Protein AF-A0A0D3GE22-F1 (afdb_monomer)

pLDDT: mean 73.13, std 22.85, range [31.69, 96.38]

Sequence (201 aa):
MGSPIVAPGDILAIPLPACASMFPNSASDYGLLVANGTYALTAGNCVQCSCGPGDLKLYCTPASLTASCSSMQCPNSNLMLGNVTAQSTSGGCNVSSCSYAGLVNGTIATSLSSGLQPTCPGPHQFPPLRATPIAVNQGSYLAPSPAPGAEEAGGDIPGFPGSSNVSPANGPSGSVSQAASVNRPHQIVALILSVALYFQM

Structure (mmCIF, N/CA/C/O backbone):
data_AF-A0A0D3GE22-F1
#
_entry.id   AF-A0A0D3GE22-F1
#
loop_
_atom_site.group_PDB
_atom_site.id
_atom_site.type_symbol
_atom_site.label_atom_id
_atom_site.label_alt_id
_atom_site.label_comp_id
_atom_site.label_asym_id
_atom_site.label_entity_id
_atom_site.label_seq_id
_atom_site.pdbx_PDB_ins_code
_atom_site.Cartn_x
_atom_site.Cartn_y
_atom_site.Cartn_z
_atom_site.occupancy
_atom_site.B_iso_or_equiv
_atom_site.auth_seq_id
_atom_site.auth_comp_id
_atom_site.auth_asym_id
_atom_site.auth_atom_id
_atom_site.pdbx_PDB_model_num
ATOM 1 N N . MET A 1 1 ? 36.545 10.142 -14.991 1.00 49.19 1 MET A N 1
ATOM 2 C CA . MET A 1 1 ? 35.310 9.370 -14.745 1.00 49.19 1 MET A CA 1
ATOM 3 C C . MET A 1 1 ? 34.560 9.299 -16.064 1.00 49.19 1 MET A C 1
ATOM 5 O O . MET A 1 1 ? 34.134 10.343 -16.537 1.00 49.19 1 MET A O 1
ATOM 9 N N . GLY A 1 2 ? 34.543 8.136 -16.719 1.00 66.62 2 GLY A N 1
ATOM 10 C CA . GLY A 1 2 ? 33.864 7.946 -18.006 1.00 66.62 2 GLY A CA 1
ATOM 11 C C . GLY A 1 2 ? 32.393 7.615 -17.782 1.00 66.62 2 GLY A C 1
ATOM 12 O O . GLY A 1 2 ? 32.085 6.776 -16.939 1.00 66.62 2 GLY A O 1
ATOM 13 N N . SER A 1 3 ? 31.495 8.291 -18.494 1.00 71.25 3 SER A N 1
ATOM 14 C CA . SER A 1 3 ? 30.080 7.923 -18.510 1.00 71.25 3 SER A CA 1
ATOM 15 C C . SER A 1 3 ? 29.925 6.520 -19.105 1.00 71.25 3 SER A C 1
ATOM 17 O O . SER A 1 3 ? 30.655 6.195 -20.047 1.00 71.25 3 SER A O 1
ATOM 19 N N . PRO A 1 4 ? 29.003 5.688 -18.593 1.00 73.88 4 PRO A N 1
ATOM 20 C CA . PRO A 1 4 ? 28.704 4.414 -19.228 1.00 73.88 4 PRO A CA 1
ATOM 21 C C . PRO A 1 4 ? 28.266 4.679 -20.672 1.00 73.88 4 PRO A C 1
ATOM 23 O O . PRO A 1 4 ? 27.396 5.514 -20.927 1.00 73.88 4 PRO A O 1
ATOM 26 N N . ILE A 1 5 ? 28.924 4.010 -21.615 1.00 83.38 5 ILE A N 1
ATOM 27 C CA . ILE A 1 5 ? 28.565 4.060 -23.028 1.00 83.38 5 ILE A CA 1
ATOM 28 C C . ILE A 1 5 ? 27.376 3.114 -23.168 1.00 83.38 5 ILE A C 1
ATOM 30 O O . ILE A 1 5 ? 27.539 1.914 -22.987 1.00 83.38 5 ILE A O 1
ATOM 34 N N . VAL A 1 6 ? 26.186 3.666 -23.402 1.00 89.94 6 VAL A N 1
ATOM 35 C CA . VAL A 1 6 ? 24.962 2.886 -23.616 1.00 89.94 6 VAL A CA 1
ATOM 36 C C . VAL A 1 6 ? 24.783 2.691 -25.117 1.00 89.94 6 VAL A C 1
ATOM 38 O O . VAL A 1 6 ? 24.683 3.672 -25.858 1.00 89.94 6 VAL A O 1
ATOM 41 N N . ALA A 1 7 ? 24.754 1.442 -25.564 1.00 91.75 7 ALA A N 1
ATOM 42 C CA . ALA A 1 7 ? 24.523 1.056 -26.947 1.00 91.75 7 ALA A CA 1
ATOM 43 C C . ALA A 1 7 ? 23.068 0.595 -27.169 1.00 91.75 7 ALA A C 1
ATOM 45 O O . ALA A 1 7 ? 22.393 0.134 -26.244 1.00 91.75 7 ALA A O 1
ATOM 46 N N . PRO A 1 8 ? 22.546 0.697 -28.405 1.00 90.12 8 PRO A N 1
ATOM 47 C CA . PRO A 1 8 ? 21.278 0.070 -28.757 1.00 90.12 8 PRO A CA 1
ATOM 48 C C . PRO A 1 8 ? 21.316 -1.438 -28.479 1.00 90.12 8 PRO A C 1
ATOM 50 O O . PRO A 1 8 ? 22.221 -2.129 -28.937 1.00 90.12 8 PRO A O 1
ATOM 53 N N . GLY A 1 9 ? 20.314 -1.941 -27.757 1.00 90.00 9 GLY A N 1
ATOM 54 C CA . GLY A 1 9 ? 20.237 -3.350 -27.354 1.00 90.00 9 GLY A CA 1
ATOM 55 C C . GLY A 1 9 ? 20.764 -3.640 -25.945 1.00 90.00 9 GLY A C 1
ATOM 56 O O . GLY A 1 9 ? 20.542 -4.743 -25.450 1.00 90.00 9 GLY A O 1
ATOM 57 N N . ASP A 1 10 ? 21.380 -2.664 -25.271 1.00 92.44 10 ASP A N 1
ATOM 58 C CA . ASP A 1 10 ? 21.781 -2.820 -23.873 1.00 92.44 10 ASP A CA 1
ATOM 59 C C . ASP A 1 10 ? 20.563 -2.990 -22.950 1.00 92.44 10 ASP A C 1
ATOM 61 O O . ASP A 1 10 ? 19.521 -2.349 -23.120 1.00 92.44 10 ASP A O 1
ATOM 65 N N . ILE A 1 11 ? 20.709 -3.836 -21.926 1.00 90.06 11 ILE A N 1
ATOM 66 C CA . ILE A 1 11 ? 19.704 -4.024 -20.874 1.00 90.06 11 ILE A CA 1
ATOM 67 C C . ILE A 1 11 ? 20.002 -3.065 -19.726 1.00 90.06 11 ILE A C 1
ATOM 69 O O . ILE A 1 11 ? 20.986 -3.219 -19.004 1.00 90.06 11 ILE A O 1
ATOM 73 N N . LEU A 1 12 ? 19.120 -2.085 -19.533 1.00 91.31 12 LEU A N 1
ATOM 74 C CA . LEU A 1 12 ? 19.218 -1.133 -18.434 1.00 91.31 12 LEU A CA 1
ATOM 75 C C . LEU A 1 12 ? 18.298 -1.555 -17.288 1.00 91.31 12 LEU A C 1
ATOM 77 O O . LEU A 1 12 ? 17.076 -1.582 -17.428 1.00 91.31 12 LEU A O 1
ATOM 81 N N . ALA A 1 13 ? 18.886 -1.819 -16.124 1.00 90.81 13 ALA A N 1
ATOM 82 C CA . ALA A 1 13 ? 18.142 -1.947 -14.878 1.00 90.81 13 ALA A CA 1
ATOM 83 C C . ALA A 1 13 ? 17.904 -0.548 -14.291 1.00 90.81 13 ALA A C 1
ATOM 85 O O . ALA A 1 13 ? 18.771 0.009 -13.619 1.00 90.81 13 ALA A O 1
ATOM 86 N N . ILE A 1 14 ? 16.739 0.036 -14.577 1.00 88.56 14 ILE A N 1
ATOM 87 C CA . ILE A 1 14 ? 16.356 1.356 -14.064 1.00 88.56 14 ILE A CA 1
ATOM 88 C C . ILE A 1 14 ? 15.496 1.165 -12.808 1.00 88.56 14 ILE A C 1
ATOM 90 O O . ILE A 1 14 ? 14.365 0.687 -12.920 1.00 88.56 14 ILE A O 1
ATOM 94 N N . PRO A 1 15 ? 15.985 1.530 -11.612 1.00 88.19 15 PRO A N 1
ATOM 95 C 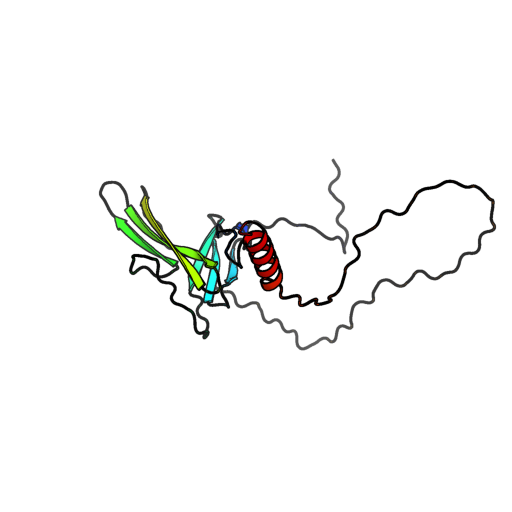CA . PRO A 1 15 ? 15.176 1.473 -10.405 1.00 88.19 15 PRO A CA 1
ATOM 96 C C . PRO A 1 15 ? 14.086 2.544 -10.468 1.00 88.19 15 PRO A C 1
ATOM 98 O O . PRO A 1 15 ? 14.367 3.743 -10.467 1.00 88.19 15 PRO A O 1
ATOM 101 N N . LEU A 1 16 ? 12.830 2.107 -10.525 1.00 90.31 16 LEU A N 1
ATOM 102 C CA . LEU A 1 16 ? 11.679 2.999 -10.455 1.00 90.31 16 LEU A CA 1
ATOM 103 C C . LEU A 1 16 ? 11.225 3.139 -8.997 1.00 90.31 16 LEU A C 1
ATOM 105 O O . LEU A 1 16 ? 11.156 2.132 -8.287 1.00 90.31 16 LEU A O 1
ATOM 109 N N . PRO A 1 17 ? 10.886 4.355 -8.534 1.00 91.25 17 PRO A N 1
ATOM 110 C CA . PRO A 1 17 ? 10.298 4.527 -7.215 1.00 91.25 17 PRO A CA 1
ATOM 111 C C . PRO A 1 17 ? 8.970 3.765 -7.139 1.00 91.25 17 PRO A C 1
ATOM 113 O O . PRO A 1 17 ? 8.135 3.857 -8.041 1.00 91.25 17 PRO A O 1
ATOM 116 N N . ALA A 1 18 ? 8.775 3.014 -6.058 1.00 93.25 18 ALA A N 1
ATOM 117 C CA . ALA A 1 18 ? 7.605 2.173 -5.854 1.00 93.25 18 ALA A CA 1
ATOM 118 C C . ALA A 1 18 ? 7.182 2.163 -4.382 1.00 93.25 18 ALA A C 1
ATOM 120 O O . ALA A 1 18 ? 7.997 2.354 -3.481 1.00 93.25 18 ALA A O 1
ATOM 121 N N . CYS A 1 19 ? 5.901 1.907 -4.155 1.00 94.81 19 CYS A N 1
ATOM 122 C CA . CYS A 1 19 ? 5.329 1.655 -2.847 1.00 94.81 19 CYS A CA 1
ATOM 123 C C . CYS A 1 19 ? 5.397 0.160 -2.551 1.00 94.81 19 CYS A C 1
ATOM 125 O O . CYS A 1 19 ? 4.850 -0.642 -3.312 1.00 94.81 19 CYS A O 1
ATOM 127 N N . ALA A 1 20 ? 6.018 -0.202 -1.431 1.00 93.56 20 ALA A N 1
ATOM 128 C CA . ALA A 1 20 ? 5.965 -1.557 -0.906 1.00 93.56 20 ALA A CA 1
ATOM 129 C C . ALA A 1 20 ? 4.763 -1.730 0.021 1.00 93.56 20 ALA A C 1
ATOM 131 O O . ALA A 1 20 ? 4.482 -0.886 0.874 1.00 93.56 20 ALA A O 1
ATOM 132 N N . SER A 1 21 ? 4.051 -2.838 -0.152 1.00 93.81 21 SER A N 1
ATOM 133 C CA . SER A 1 21 ? 3.040 -3.268 0.804 1.00 93.81 21 SER A CA 1
ATOM 134 C C . SER A 1 21 ? 3.674 -3.664 2.140 1.00 93.81 21 SER A C 1
ATOM 136 O O . SER A 1 21 ? 4.800 -4.154 2.201 1.00 93.81 21 SER A O 1
ATOM 138 N N . MET A 1 22 ? 2.919 -3.472 3.221 1.00 92.38 22 MET A N 1
ATOM 139 C CA . MET A 1 22 ? 3.276 -3.929 4.571 1.00 92.38 22 MET A CA 1
ATOM 140 C C . MET A 1 22 ? 2.426 -5.136 4.991 1.00 92.38 22 MET A C 1
ATOM 142 O O . MET A 1 22 ? 2.093 -5.296 6.164 1.00 92.38 22 MET A O 1
ATOM 146 N N . PHE A 1 23 ? 2.004 -5.951 4.023 1.00 95.44 23 PHE A N 1
ATOM 147 C CA . PHE A 1 23 ? 1.189 -7.132 4.296 1.00 95.44 23 PHE A CA 1
ATOM 148 C C . PHE A 1 23 ? 2.012 -8.165 5.085 1.00 95.44 23 PHE A C 1
ATOM 150 O O . PHE A 1 23 ? 3.240 -8.189 4.971 1.00 95.44 23 PHE A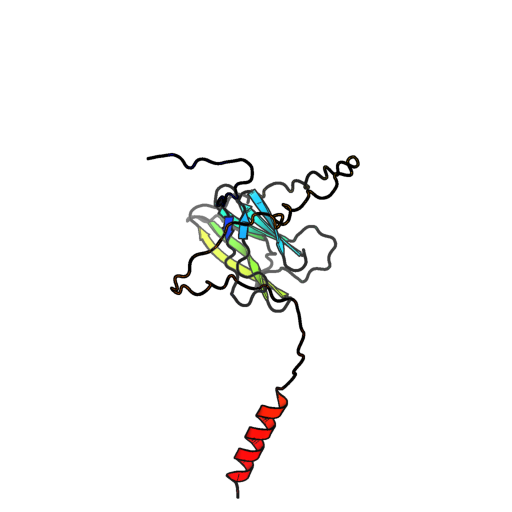 O 1
ATOM 157 N N . PRO A 1 24 ? 1.378 -9.013 5.911 1.00 94.94 24 PRO A N 1
ATOM 158 C CA . PRO A 1 24 ? 2.081 -10.068 6.624 1.00 94.94 24 PRO A CA 1
ATOM 159 C C . PRO A 1 24 ? 2.579 -11.139 5.645 1.00 94.94 24 PRO A C 1
ATOM 161 O O . PRO A 1 24 ? 1.966 -11.376 4.608 1.00 94.94 24 PRO A O 1
ATOM 164 N N . ASN A 1 25 ? 3.641 -11.859 6.014 1.00 96.31 25 ASN A N 1
ATOM 165 C CA . ASN A 1 25 ? 4.213 -12.947 5.201 1.00 96.31 25 ASN A CA 1
ATOM 166 C C . ASN A 1 25 ? 3.222 -14.093 4.907 1.00 96.31 25 ASN A C 1
ATOM 168 O O . ASN A 1 25 ? 3.467 -14.914 4.032 1.00 96.31 25 ASN A O 1
ATOM 172 N N . SER A 1 26 ? 2.130 -14.187 5.672 1.00 95.00 26 SER A N 1
ATOM 173 C CA . SER A 1 26 ? 1.049 -15.154 5.461 1.00 95.00 26 SER A CA 1
ATOM 174 C C . SER A 1 26 ? 0.083 -14.762 4.339 1.00 95.00 26 SER A C 1
ATOM 176 O O . SER A 1 26 ? -0.749 -15.581 3.946 1.00 95.00 26 SER A O 1
ATOM 178 N N . ALA A 1 27 ? 0.151 -13.523 3.850 1.00 96.38 27 ALA A N 1
ATOM 179 C CA . ALA A 1 27 ? -0.655 -13.065 2.734 1.00 96.38 27 ALA A CA 1
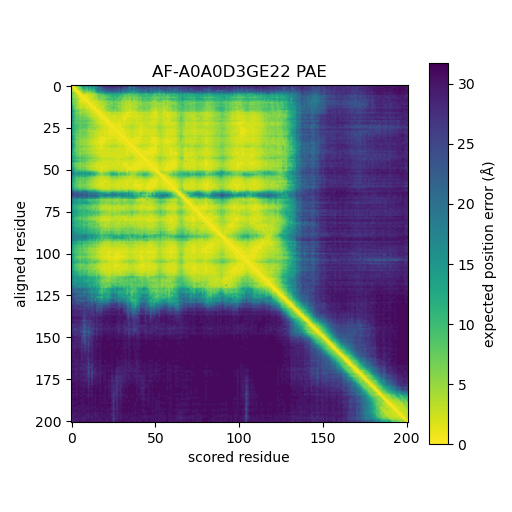ATOM 180 C C . ALA A 1 27 ? -0.057 -13.554 1.408 1.00 96.38 27 ALA A C 1
ATOM 182 O O . ALA A 1 27 ? 1.152 -13.480 1.192 1.00 96.38 27 ALA A O 1
ATOM 183 N N . SER A 1 28 ? -0.897 -14.023 0.488 1.00 96.12 28 SER A N 1
ATOM 184 C CA . SER A 1 28 ? -0.440 -14.492 -0.827 1.00 96.12 28 SER A CA 1
ATOM 185 C C . SER A 1 28 ? 0.106 -13.371 -1.713 1.00 96.12 28 SER A C 1
ATOM 187 O O . SER A 1 28 ? 0.828 -13.634 -2.666 1.00 96.12 28 SER A O 1
ATOM 189 N N . ASP A 1 29 ? -0.259 -12.126 -1.417 1.00 96.19 29 ASP A N 1
ATOM 190 C CA . ASP A 1 29 ? 0.227 -10.907 -2.061 1.00 96.19 29 ASP A CA 1
ATOM 191 C C . ASP A 1 29 ? 1.280 -10.170 -1.217 1.00 96.19 29 ASP A C 1
ATOM 193 O O . ASP A 1 29 ? 1.520 -8.975 -1.405 1.00 96.19 29 ASP A O 1
ATOM 197 N N . TYR A 1 30 ? 1.940 -10.883 -0.299 1.00 96.38 30 TYR A N 1
ATOM 198 C CA . TYR A 1 30 ? 3.111 -10.383 0.410 1.00 96.38 30 TYR A CA 1
ATOM 199 C C . TYR A 1 30 ? 4.184 -9.868 -0.560 1.00 96.38 30 TYR A C 1
ATOM 201 O O . TYR A 1 30 ? 4.492 -10.499 -1.571 1.00 96.38 30 TYR A O 1
ATOM 209 N N . GLY A 1 31 ? 4.776 -8.716 -0.237 1.00 94.75 31 GLY A N 1
ATOM 210 C CA . GLY A 1 31 ? 5.808 -8.105 -1.072 1.00 94.75 31 GLY A CA 1
ATOM 211 C C . GLY A 1 31 ? 5.269 -7.428 -2.335 1.00 94.75 31 GLY A C 1
ATOM 212 O O . GLY A 1 31 ? 6.054 -7.115 -3.226 1.00 94.75 31 GLY A O 1
ATOM 213 N N . LEU A 1 32 ? 3.957 -7.165 -2.424 1.00 96.00 32 LEU A N 1
ATOM 214 C CA . LEU A 1 32 ? 3.379 -6.374 -3.511 1.00 96.00 32 LEU A CA 1
ATOM 215 C C . LEU A 1 32 ? 4.090 -5.015 -3.624 1.00 96.00 32 LEU A C 1
ATOM 217 O O . LEU A 1 32 ? 4.132 -4.253 -2.653 1.00 96.00 32 LEU A O 1
ATOM 221 N N . LEU A 1 33 ? 4.604 -4.725 -4.821 1.00 95.56 33 LEU A N 1
ATOM 222 C CA . LEU A 1 33 ? 5.225 -3.460 -5.205 1.00 95.56 33 LEU A CA 1
ATOM 223 C C . LEU A 1 33 ? 4.359 -2.772 -6.261 1.00 95.56 33 LEU A C 1
ATOM 225 O O . LEU A 1 33 ? 3.986 -3.386 -7.260 1.00 95.56 33 LEU A O 1
ATOM 229 N N . VAL A 1 34 ? 4.070 -1.489 -6.061 1.00 95.00 34 VAL A N 1
ATOM 230 C CA . VAL A 1 34 ? 3.328 -0.669 -7.028 1.00 95.00 34 VAL A CA 1
ATOM 231 C C . VAL A 1 34 ? 4.175 0.537 -7.392 1.00 95.00 34 VAL A C 1
ATOM 233 O O . VAL A 1 34 ? 4.528 1.325 -6.518 1.00 95.00 34 VAL A O 1
ATOM 236 N N . ALA A 1 35 ? 4.519 0.687 -8.671 1.00 92.50 35 ALA A N 1
ATOM 237 C CA . ALA A 1 35 ? 5.320 1.817 -9.131 1.00 92.50 35 ALA A CA 1
ATOM 238 C C . ALA A 1 35 ? 4.601 3.149 -8.856 1.00 92.50 35 ALA A C 1
ATOM 240 O O . ALA A 1 35 ? 3.369 3.224 -8.914 1.00 92.50 35 ALA A O 1
ATOM 241 N N . ASN A 1 36 ? 5.364 4.202 -8.570 1.00 91.75 36 ASN A N 1
ATOM 242 C CA . ASN A 1 36 ? 4.840 5.542 -8.313 1.00 91.75 36 ASN A CA 1
ATOM 243 C C . ASN A 1 36 ? 3.877 5.981 -9.436 1.00 91.75 36 ASN A C 1
ATOM 245 O O . ASN A 1 36 ? 4.207 5.895 -10.619 1.00 91.75 36 ASN A O 1
ATOM 249 N N . GLY A 1 37 ? 2.670 6.417 -9.057 1.00 86.62 37 GLY A N 1
ATOM 250 C CA . GLY A 1 37 ? 1.654 6.900 -9.994 1.00 86.62 37 GLY A CA 1
ATOM 251 C C . GLY A 1 37 ? 0.900 5.796 -10.740 1.00 86.62 37 GLY A C 1
ATOM 252 O O . GLY A 1 37 ? 0.068 6.100 -11.593 1.00 86.62 37 GLY A O 1
ATOM 253 N N . THR A 1 38 ? 1.160 4.525 -10.424 1.00 89.75 38 THR A N 1
ATOM 254 C CA . THR A 1 38 ? 0.460 3.367 -10.997 1.00 89.75 38 THR A CA 1
ATOM 255 C C . THR A 1 38 ? -0.433 2.678 -9.965 1.00 89.75 38 THR A C 1
ATOM 257 O O . THR A 1 38 ? -0.517 3.089 -8.801 1.00 89.75 38 THR A O 1
ATOM 260 N N . TYR A 1 39 ? -1.124 1.626 -10.403 1.00 92.50 39 TYR A N 1
ATOM 261 C CA . TYR A 1 39 ? -1.940 0.767 -9.557 1.00 92.50 39 TYR A CA 1
ATOM 262 C C . TYR A 1 39 ? -1.718 -0.709 -9.897 1.00 92.50 39 TYR A C 1
ATOM 264 O O . TYR A 1 39 ? -1.302 -1.050 -11.004 1.00 92.50 39 TYR A O 1
ATOM 272 N N . ALA A 1 40 ? -2.042 -1.581 -8.949 1.00 93.94 40 ALA A N 1
ATOM 273 C CA . ALA A 1 40 ? -2.102 -3.024 -9.122 1.00 93.94 40 ALA A CA 1
ATOM 274 C C . ALA A 1 40 ? -3.437 -3.562 -8.598 1.00 93.94 40 ALA A C 1
ATOM 276 O O . ALA A 1 40 ? -3.988 -3.045 -7.623 1.00 93.94 40 ALA A O 1
ATOM 277 N N . LEU A 1 41 ? -3.949 -4.607 -9.246 1.00 93.44 41 LEU A N 1
ATOM 278 C CA . LEU A 1 41 ? -5.109 -5.359 -8.777 1.00 93.44 41 LEU A CA 1
ATOM 279 C C . LEU A 1 41 ? -4.626 -6.603 -8.025 1.00 93.44 41 LEU A C 1
ATOM 281 O O . LEU A 1 41 ? -3.773 -7.333 -8.521 1.00 93.44 41 LEU A O 1
ATOM 285 N N . THR A 1 42 ? -5.187 -6.850 -6.846 1.00 93.94 42 THR A N 1
ATOM 286 C CA . THR A 1 42 ? -4.921 -8.034 -6.017 1.00 93.94 42 THR A CA 1
ATOM 287 C C . THR A 1 42 ? -6.239 -8.652 -5.533 1.00 93.94 42 THR A C 1
ATOM 289 O O . THR A 1 42 ? -7.322 -8.178 -5.891 1.00 93.94 42 THR A O 1
ATOM 292 N N . ALA A 1 43 ? -6.161 -9.738 -4.761 1.00 93.81 43 ALA A N 1
ATOM 293 C CA . ALA A 1 43 ? -7.310 -10.437 -4.190 1.00 93.81 43 ALA A CA 1
ATOM 294 C C . ALA A 1 43 ? -8.354 -10.858 -5.240 1.00 93.81 43 ALA A C 1
ATOM 296 O O . ALA A 1 43 ? -9.539 -10.581 -5.086 1.00 93.81 43 ALA A O 1
ATOM 297 N N . GLY A 1 44 ? -7.918 -11.473 -6.346 1.00 90.25 44 GLY A N 1
ATOM 298 C CA . GLY A 1 44 ? -8.832 -11.869 -7.427 1.00 90.25 44 GLY A CA 1
ATOM 299 C C . GLY A 1 44 ? -9.529 -10.674 -8.085 1.00 90.25 44 GLY A C 1
ATOM 300 O O . GLY A 1 44 ? -10.711 -10.745 -8.401 1.00 90.25 44 GLY A O 1
ATOM 301 N N . ASN A 1 45 ? -8.799 -9.564 -8.243 1.00 91.25 45 ASN A N 1
ATOM 302 C CA . ASN A 1 45 ? -9.284 -8.300 -8.800 1.00 91.25 45 ASN A CA 1
ATOM 303 C C . ASN A 1 45 ? -10.331 -7.570 -7.942 1.00 91.25 45 ASN A C 1
ATOM 305 O O . ASN A 1 45 ? -11.001 -6.675 -8.450 1.00 91.25 45 ASN A O 1
ATOM 309 N N . CYS A 1 46 ? -10.442 -7.902 -6.654 1.00 93.06 46 CYS A N 1
ATOM 310 C CA . CYS A 1 46 ? -11.339 -7.226 -5.715 1.00 93.06 46 CYS A CA 1
ATOM 311 C C . CYS A 1 46 ? -10.746 -5.971 -5.081 1.00 93.06 46 CYS A C 1
ATOM 313 O O . CYS A 1 46 ? -11.489 -5.099 -4.632 1.00 93.06 46 CYS A O 1
ATOM 315 N N . VAL A 1 47 ? -9.418 -5.869 -5.028 1.00 94.69 47 VAL A N 1
ATOM 316 C CA . VAL A 1 47 ? -8.724 -4.753 -4.384 1.00 94.69 47 VAL A CA 1
ATOM 317 C C . VAL A 1 47 ? -7.798 -4.091 -5.389 1.00 94.69 47 VAL A C 1
ATOM 319 O O . VAL A 1 47 ? -6.986 -4.754 -6.032 1.00 94.69 47 VAL A O 1
ATOM 322 N N . GLN A 1 48 ? -7.907 -2.773 -5.501 1.00 94.00 48 GLN A N 1
ATOM 323 C CA . GLN A 1 48 ? -7.016 -1.934 -6.284 1.00 94.00 48 GLN A CA 1
ATOM 324 C C . GLN A 1 48 ? -6.099 -1.171 -5.337 1.00 94.00 48 GLN A C 1
ATOM 326 O O . GLN A 1 48 ? -6.569 -0.351 -4.555 1.00 94.00 48 GLN A O 1
ATOM 331 N N . CYS A 1 49 ? -4.794 -1.405 -5.436 1.00 94.56 49 CYS A N 1
ATOM 332 C CA . CYS A 1 49 ? -3.780 -0.694 -4.670 1.00 94.56 49 CYS A CA 1
ATOM 333 C C . CYS A 1 49 ? -3.016 0.273 -5.576 1.00 94.56 49 CYS A C 1
ATOM 335 O O . CYS A 1 49 ? -2.381 -0.149 -6.537 1.00 94.56 49 CYS A O 1
ATOM 337 N N . SER A 1 50 ? -3.061 1.565 -5.270 1.00 93.19 50 SER A N 1
ATOM 338 C CA . SER A 1 50 ? -2.330 2.626 -5.965 1.00 93.19 50 SER A CA 1
ATOM 339 C C . SER A 1 50 ? -1.173 3.155 -5.129 1.00 93.19 50 SER A C 1
ATOM 341 O O . SER A 1 50 ? -1.288 3.247 -3.907 1.00 93.19 50 SER A O 1
ATOM 343 N N . CYS A 1 51 ? -0.091 3.559 -5.788 1.00 92.81 51 CYS A N 1
ATOM 344 C CA . CYS A 1 51 ? 1.032 4.226 -5.138 1.00 92.81 51 CYS A CA 1
ATOM 345 C C . CYS A 1 51 ? 0.908 5.746 -5.289 1.00 92.81 51 CYS A C 1
ATOM 347 O O . CYS A 1 51 ? 0.924 6.261 -6.412 1.00 92.81 51 CYS A O 1
ATOM 349 N N . GLY A 1 52 ? 0.771 6.453 -4.164 1.00 84.75 52 GLY A N 1
ATOM 350 C CA . GLY A 1 52 ? 0.628 7.907 -4.138 1.00 84.75 52 GLY A CA 1
ATOM 351 C C . GLY A 1 52 ? 1.872 8.613 -4.700 1.00 84.75 52 GLY A C 1
ATOM 352 O O . GLY A 1 52 ? 2.988 8.307 -4.270 1.00 84.75 52 GLY A O 1
ATOM 353 N N . PRO A 1 53 ? 1.725 9.555 -5.655 1.00 75.00 53 PRO A N 1
ATOM 354 C CA . PRO A 1 53 ? 2.876 10.110 -6.360 1.00 75.00 53 PRO A CA 1
ATOM 355 C C . PRO A 1 53 ? 3.740 11.072 -5.540 1.00 75.00 53 PRO A C 1
ATOM 357 O O . PRO A 1 53 ? 4.888 11.314 -5.910 1.00 75.00 53 PRO A O 1
ATOM 360 N N . GLY A 1 54 ? 3.211 11.602 -4.432 1.00 76.94 54 GLY A N 1
ATOM 361 C CA . GLY A 1 54 ? 3.930 12.522 -3.547 1.00 76.94 54 GLY A CA 1
ATOM 362 C C . GLY A 1 54 ? 4.498 11.869 -2.288 1.00 76.94 54 GLY A C 1
ATOM 363 O O . GLY A 1 54 ? 5.610 12.187 -1.881 1.00 76.94 54 GLY A O 1
ATOM 364 N N . ASP A 1 55 ? 3.751 10.958 -1.666 1.00 81.62 55 ASP A N 1
ATOM 365 C CA . ASP A 1 55 ? 4.064 10.403 -0.347 1.00 81.62 55 ASP A CA 1
ATOM 366 C C . ASP A 1 55 ? 4.603 8.968 -0.384 1.00 81.62 55 ASP A C 1
ATOM 368 O O . ASP A 1 55 ? 5.012 8.452 0.657 1.00 81.62 55 ASP A O 1
ATOM 372 N N . LEU A 1 56 ? 4.620 8.332 -1.564 1.00 87.12 56 LEU A N 1
ATOM 373 C CA . LEU A 1 56 ? 5.074 6.951 -1.764 1.00 87.12 56 LEU A CA 1
ATOM 374 C C . LEU A 1 56 ? 4.400 5.967 -0.796 1.00 87.12 56 LEU A C 1
ATOM 376 O O . LEU A 1 56 ? 4.999 4.976 -0.369 1.00 87.12 56 LEU A O 1
ATOM 380 N N . LYS A 1 57 ? 3.128 6.220 -0.466 1.00 88.94 57 LYS A N 1
ATOM 381 C CA . LYS A 1 57 ? 2.313 5.304 0.333 1.00 88.94 57 LYS A CA 1
ATOM 382 C C . LYS A 1 57 ? 1.366 4.511 -0.553 1.00 88.94 57 LYS A C 1
ATOM 384 O O . LYS A 1 57 ? 0.827 5.007 -1.545 1.00 88.94 57 LYS A O 1
ATOM 389 N N . LEU A 1 58 ? 1.180 3.251 -0.172 1.00 92.69 58 LEU A N 1
ATOM 390 C CA . LEU A 1 58 ? 0.246 2.353 -0.831 1.00 92.69 58 LEU A CA 1
ATOM 391 C C . LEU A 1 58 ? -1.170 2.608 -0.303 1.00 92.69 58 LEU A C 1
ATOM 393 O O . LEU A 1 58 ? -1.420 2.499 0.898 1.00 92.69 58 LEU A O 1
ATOM 397 N N . TYR A 1 59 ? -2.093 2.902 -1.210 1.00 92.25 59 TYR A N 1
ATOM 398 C CA . TYR A 1 59 ? -3.503 3.135 -0.918 1.00 92.25 59 TYR A CA 1
ATOM 399 C C . TYR A 1 59 ? -4.354 2.109 -1.634 1.00 92.25 59 TYR A C 1
ATOM 401 O O . TYR A 1 59 ? -4.328 2.050 -2.859 1.00 92.25 59 TYR A O 1
ATOM 409 N N . CYS A 1 60 ? -5.108 1.316 -0.879 1.00 94.38 60 CYS A N 1
ATOM 410 C CA . CYS A 1 60 ? -5.938 0.260 -1.439 1.00 94.38 60 CYS A CA 1
ATOM 411 C C . CYS A 1 60 ? -7.423 0.561 -1.235 1.00 94.38 60 CYS A C 1
ATOM 413 O O . CYS A 1 60 ? -7.850 0.881 -0.125 1.00 94.38 60 CYS A O 1
ATOM 415 N N . THR A 1 61 ? -8.202 0.418 -2.300 1.00 93.62 61 THR A N 1
ATOM 416 C CA . THR A 1 61 ? -9.660 0.564 -2.313 1.00 93.62 61 THR A CA 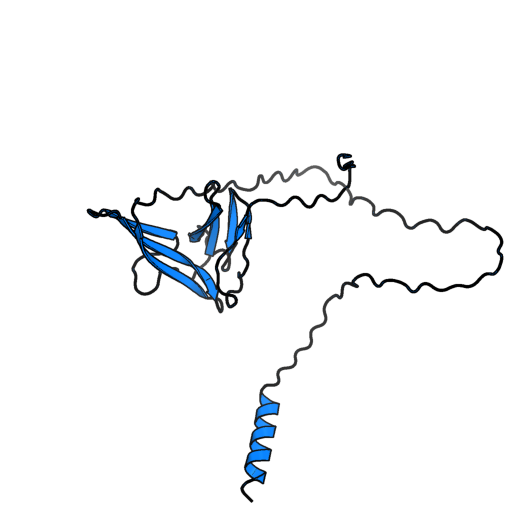1
ATOM 417 C C . THR A 1 61 ? -10.306 -0.665 -2.954 1.00 93.62 61 THR A C 1
ATOM 419 O O . THR A 1 61 ? -9.645 -1.386 -3.709 1.00 93.62 61 THR A O 1
ATOM 422 N N . PRO A 1 62 ? -11.598 -0.920 -2.692 1.00 92.31 62 PRO A N 1
ATOM 423 C CA . PRO A 1 62 ? -12.382 -1.858 -3.483 1.00 92.31 62 PRO A CA 1
ATOM 424 C C . PRO A 1 62 ? -12.259 -1.528 -4.972 1.00 92.31 62 PRO A C 1
ATOM 426 O O . PRO A 1 62 ? -12.394 -0.369 -5.371 1.00 92.31 62 PRO A O 1
ATOM 429 N N . ALA A 1 63 ? -11.973 -2.534 -5.788 1.00 89.81 63 ALA A N 1
ATOM 430 C CA . ALA A 1 63 ? -11.934 -2.380 -7.230 1.00 89.81 63 ALA A CA 1
ATOM 431 C C . ALA A 1 63 ? -13.364 -2.368 -7.790 1.00 89.81 63 ALA A C 1
ATOM 433 O O . ALA A 1 63 ? -14.210 -3.162 -7.382 1.00 89.81 63 ALA A O 1
ATOM 434 N N . SER A 1 64 ? -13.633 -1.502 -8.766 1.00 79.31 64 SER A N 1
ATOM 435 C CA . SER A 1 64 ? -14.953 -1.378 -9.406 1.00 79.31 64 SER A CA 1
ATOM 436 C C . SER A 1 64 ? -15.211 -2.456 -10.473 1.00 79.31 64 SER A C 1
ATOM 438 O O . SER A 1 64 ? -15.736 -2.150 -11.544 1.00 79.31 64 SER A O 1
ATOM 440 N N . LEU A 1 65 ? -14.799 -3.704 -10.231 1.00 73.75 65 LEU A N 1
ATOM 441 C CA . LEU A 1 65 ? -14.993 -4.813 -11.170 1.00 73.75 65 LEU A CA 1
ATOM 442 C C . LEU A 1 65 ? -16.232 -5.644 -10.813 1.00 73.75 65 LEU A C 1
ATOM 444 O O . LEU A 1 65 ? -16.617 -5.762 -9.656 1.00 73.75 65 LEU A O 1
ATOM 448 N N . THR A 1 66 ? -16.834 -6.273 -11.823 1.00 59.28 66 THR A N 1
ATOM 449 C CA . THR A 1 66 ? -18.049 -7.105 -11.723 1.00 59.28 66 THR A CA 1
ATOM 450 C C . THR A 1 66 ? -17.826 -8.471 -11.051 1.00 59.28 66 THR A C 1
ATOM 452 O O . THR A 1 66 ? -18.620 -9.389 -11.249 1.00 59.28 66 THR A O 1
ATOM 455 N N . ALA A 1 67 ? -16.739 -8.647 -10.298 1.00 69.81 67 ALA A N 1
ATOM 456 C CA . ALA A 1 67 ? -16.438 -9.888 -9.594 1.00 69.81 67 ALA A CA 1
ATOM 457 C C . ALA A 1 67 ? -17.167 -9.941 -8.241 1.00 69.81 67 ALA A C 1
ATOM 459 O O . ALA A 1 67 ? -17.332 -8.928 -7.562 1.00 69.81 67 ALA A O 1
ATOM 460 N N . SER A 1 68 ? -17.600 -11.135 -7.832 1.00 84.88 68 SER A N 1
ATOM 461 C CA . SER A 1 68 ? -18.133 -11.357 -6.487 1.00 84.88 68 SER A CA 1
ATOM 462 C C . SER A 1 68 ? -16.988 -11.325 -5.477 1.00 84.88 68 SER A C 1
ATOM 464 O O . SER A 1 68 ? -16.201 -12.265 -5.397 1.00 84.88 68 SER A O 1
ATOM 466 N N . CYS A 1 69 ? -16.894 -10.239 -4.717 1.00 88.19 69 CYS A N 1
ATOM 467 C CA . CYS A 1 69 ? -15.861 -10.048 -3.706 1.00 88.19 69 CYS A CA 1
ATOM 468 C C . CYS A 1 69 ? -16.387 -10.347 -2.303 1.00 88.19 69 CYS A C 1
ATOM 470 O O . CYS A 1 69 ? -17.522 -10.004 -1.966 1.00 88.19 69 CYS A O 1
ATOM 472 N N . SER A 1 70 ? -15.543 -10.957 -1.470 1.00 87.19 70 SER A N 1
ATOM 473 C CA . SER A 1 70 ? -15.807 -11.098 -0.036 1.00 87.19 70 SER A CA 1
ATOM 474 C C . SER A 1 70 ? -15.911 -9.728 0.642 1.00 87.19 70 SER A C 1
ATOM 476 O O . SER A 1 70 ? -15.418 -8.724 0.124 1.00 87.19 70 SER A O 1
ATOM 478 N N . SER A 1 71 ? -16.541 -9.684 1.820 1.00 88.31 71 SER A N 1
ATOM 479 C CA . SER A 1 71 ? -16.656 -8.445 2.598 1.00 88.31 71 SER A CA 1
ATOM 480 C C . SER A 1 71 ? -15.280 -7.832 2.881 1.00 88.31 71 SER A C 1
ATOM 482 O O . SER A 1 71 ? -14.353 -8.532 3.282 1.00 88.31 71 SER A O 1
ATOM 484 N N . MET A 1 72 ? -15.174 -6.515 2.695 1.00 92.44 72 MET A N 1
ATOM 485 C CA . MET A 1 72 ? -13.963 -5.718 2.934 1.00 92.44 72 MET A CA 1
ATOM 486 C C . MET A 1 72 ? -14.162 -4.721 4.084 1.00 92.44 72 MET A C 1
ATOM 488 O O . MET A 1 72 ? -13.593 -3.630 4.092 1.00 92.44 72 MET A O 1
ATOM 492 N N . GLN A 1 73 ? -15.031 -5.061 5.035 1.00 95.06 73 GLN A N 1
ATOM 493 C CA . GLN A 1 73 ? -15.260 -4.267 6.237 1.00 95.06 73 GLN A CA 1
ATOM 494 C C . GLN A 1 73 ? -14.117 -4.468 7.235 1.00 95.06 73 GLN A C 1
ATOM 496 O O . GLN A 1 73 ? -13.614 -5.580 7.396 1.00 95.06 73 GLN A O 1
ATOM 501 N N . CYS A 1 74 ? -13.701 -3.400 7.911 1.00 95.31 74 CYS A N 1
ATOM 502 C CA . CYS A 1 74 ? -12.711 -3.502 8.973 1.00 95.31 74 CYS A CA 1
ATOM 503 C C . CYS A 1 74 ? -13.286 -4.148 10.242 1.00 95.31 74 CYS A C 1
ATOM 505 O O . CYS A 1 74 ? -14.439 -3.885 10.597 1.00 95.31 74 CYS A O 1
ATOM 507 N N . PRO A 1 75 ? -12.485 -4.942 10.976 1.00 92.31 75 PRO A N 1
ATOM 508 C CA . PRO A 1 75 ? -12.924 -5.540 12.230 1.00 92.31 75 PRO A CA 1
ATOM 509 C C . PRO A 1 75 ? -13.364 -4.470 13.234 1.00 92.31 75 PRO A C 1
ATOM 511 O O . PRO A 1 75 ? -12.714 -3.433 13.364 1.00 92.31 75 PRO A O 1
ATOM 514 N N . ASN A 1 76 ? -14.44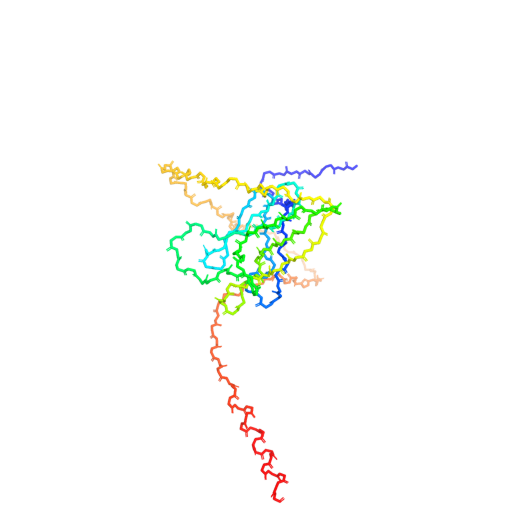3 -4.741 13.974 1.00 91.69 76 ASN A N 1
ATOM 515 C CA . ASN A 1 76 ? -14.962 -3.873 15.042 1.00 91.69 76 ASN A CA 1
ATOM 516 C C . ASN A 1 76 ? -15.337 -2.444 14.595 1.00 91.69 76 ASN A C 1
ATOM 518 O O . ASN A 1 76 ? -15.354 -1.523 15.410 1.00 91.69 76 ASN A O 1
ATOM 522 N N . SER A 1 77 ? -15.631 -2.235 13.309 1.00 91.62 77 SER A N 1
ATOM 523 C CA . SER A 1 77 ? -15.973 -0.922 12.761 1.00 91.62 77 SER A CA 1
ATOM 524 C C . SER A 1 77 ? -16.952 -1.029 11.595 1.00 91.62 77 SER A C 1
ATOM 526 O O . SER A 1 77 ? -17.052 -2.061 10.939 1.00 91.62 77 SER A O 1
ATOM 528 N N . ASN A 1 78 ? -17.669 0.054 11.298 1.00 93.25 78 ASN A N 1
ATOM 529 C CA . ASN A 1 78 ? -18.465 0.208 10.077 1.00 93.25 78 ASN A CA 1
ATOM 530 C C . ASN A 1 78 ? -17.653 0.771 8.893 1.00 93.25 78 ASN A C 1
ATOM 532 O O . ASN A 1 78 ? -18.225 1.062 7.843 1.00 93.25 78 ASN A O 1
ATOM 536 N N . LEU A 1 79 ? -16.341 0.970 9.056 1.00 94.06 79 LEU A N 1
ATOM 537 C CA . LEU A 1 79 ? -15.472 1.415 7.972 1.00 94.06 79 LEU A CA 1
ATOM 538 C C . LEU A 1 79 ? -15.208 0.274 6.987 1.00 94.06 79 LEU A C 1
ATOM 540 O O . LEU A 1 79 ? -14.833 -0.832 7.372 1.00 94.06 79 LEU A O 1
ATOM 544 N N . MET A 1 80 ? -15.383 0.573 5.704 1.00 94.25 80 MET A N 1
ATOM 545 C CA . MET A 1 80 ? -14.973 -0.296 4.605 1.00 94.25 80 MET A CA 1
ATOM 546 C C . MET A 1 80 ? -13.566 0.060 4.142 1.00 94.25 80 MET A C 1
ATOM 548 O O . MET A 1 80 ? -13.111 1.185 4.349 1.00 94.25 80 MET A O 1
ATOM 552 N N . LEU A 1 81 ? -12.897 -0.893 3.498 1.00 95.00 81 LEU A N 1
ATOM 553 C CA . LEU A 1 81 ? -11.569 -0.714 2.928 1.00 95.00 81 LEU A CA 1
ATOM 554 C C . LEU A 1 81 ? -11.450 0.591 2.123 1.00 95.00 81 LEU A C 1
ATOM 556 O O . LEU A 1 81 ? -12.304 0.908 1.298 1.00 95.00 81 LEU A O 1
ATOM 560 N N . GLY A 1 82 ? -10.377 1.340 2.370 1.00 91.19 82 GLY A N 1
ATOM 561 C CA . GLY A 1 82 ? -10.090 2.622 1.731 1.00 91.19 82 GLY A CA 1
ATOM 562 C C . GLY A 1 82 ? -10.796 3.817 2.372 1.00 91.19 82 GLY A C 1
ATOM 563 O O . GLY A 1 82 ? -10.481 4.955 2.031 1.00 91.19 82 GLY A O 1
ATOM 564 N N . ASN A 1 83 ? -11.724 3.594 3.309 1.00 92.50 83 ASN A N 1
ATOM 565 C CA . ASN A 1 83 ? -12.405 4.678 4.003 1.00 92.50 83 ASN A CA 1
ATOM 566 C C . ASN A 1 83 ? -11.526 5.275 5.111 1.00 92.50 83 ASN A C 1
ATOM 568 O O . ASN A 1 83 ? -10.871 4.552 5.869 1.00 92.50 83 ASN A O 1
ATOM 572 N N . VAL A 1 84 ? -11.572 6.601 5.225 1.00 90.62 84 VAL A N 1
ATOM 573 C CA . VAL A 1 84 ? -10.886 7.389 6.246 1.00 90.62 84 VAL A CA 1
ATOM 574 C C . VAL A 1 84 ? -11.878 8.389 6.819 1.00 90.62 84 VAL A C 1
ATOM 576 O O . VAL A 1 84 ? -12.447 9.205 6.096 1.00 90.62 84 VAL A O 1
ATOM 579 N N . THR A 1 85 ? -12.076 8.348 8.128 1.00 91.38 85 THR A N 1
ATOM 580 C CA . THR A 1 85 ? -12.838 9.348 8.869 1.00 91.38 85 THR A CA 1
ATOM 581 C C . THR A 1 85 ? -11.887 10.189 9.697 1.00 91.38 85 THR A C 1
ATOM 583 O O . THR A 1 85 ? -10.955 9.675 10.309 1.00 91.38 85 THR A O 1
ATOM 586 N N . ALA A 1 86 ? -12.118 11.496 9.717 1.00 91.50 86 ALA A N 1
ATOM 587 C CA . ALA A 1 86 ? -11.381 12.430 10.551 1.00 91.50 86 ALA A CA 1
ATOM 588 C C . ALA A 1 86 ? -12.384 13.286 11.323 1.00 91.50 86 ALA A C 1
ATOM 590 O O . ALA A 1 86 ? -13.264 13.911 10.733 1.00 91.50 86 ALA A O 1
ATOM 591 N N . GLN A 1 87 ? -12.263 13.293 12.646 1.00 92.25 87 GLN A N 1
ATOM 592 C CA . GLN A 1 87 ? -13.067 14.124 13.534 1.00 92.25 87 GLN A CA 1
ATOM 593 C C . GLN A 1 87 ? -12.174 15.182 14.168 1.00 92.25 87 GLN A C 1
ATOM 595 O O . GLN A 1 87 ? -11.233 14.851 14.889 1.00 92.25 87 GLN A O 1
ATOM 600 N N . SER A 1 88 ? -12.459 16.453 13.896 1.00 90.19 88 SER A N 1
ATOM 601 C CA . SER A 1 88 ? -11.712 17.570 14.471 1.00 90.19 88 SER A CA 1
ATOM 602 C C . SER A 1 88 ? -11.919 17.651 15.983 1.00 90.19 88 SER A C 1
ATOM 604 O O . SER A 1 88 ? -13.029 17.509 16.492 1.00 90.19 88 SER A O 1
ATOM 606 N N . THR A 1 89 ? -10.838 17.920 16.697 1.00 90.50 89 THR A N 1
ATOM 607 C CA . THR A 1 89 ? -10.772 18.096 18.149 1.00 90.50 89 THR A CA 1
ATOM 608 C C . THR A 1 89 ? -9.942 19.342 18.463 1.00 90.50 89 THR A C 1
ATOM 610 O O . THR A 1 89 ? -9.263 19.885 17.592 1.00 90.50 89 THR A O 1
ATOM 613 N N . SER A 1 90 ? -9.950 19.800 19.715 1.00 88.19 90 SER A N 1
ATOM 614 C CA . SER A 1 90 ? -9.141 20.951 20.142 1.00 88.19 90 SER A CA 1
ATOM 615 C C . SER A 1 90 ? -7.626 20.733 20.008 1.00 88.19 90 SER A C 1
ATOM 617 O O . SER A 1 90 ? -6.884 21.708 19.946 1.00 88.19 90 SER A O 1
ATOM 619 N N . GLY A 1 91 ? -7.165 19.477 19.951 1.00 87.88 91 GLY A N 1
ATOM 620 C CA . GLY A 1 91 ? -5.748 19.106 19.851 1.00 87.88 91 GLY A CA 1
ATOM 621 C C . GLY A 1 91 ? -5.317 18.524 18.500 1.00 87.88 91 GLY A C 1
ATOM 622 O O . GLY A 1 91 ? -4.223 17.975 18.412 1.00 87.88 91 GLY A O 1
ATOM 623 N N . GLY A 1 92 ? -6.163 18.584 17.468 1.00 90.62 92 GLY A N 1
ATOM 624 C CA . GLY A 1 92 ? -5.906 17.955 16.167 1.00 90.62 92 GLY A CA 1
ATOM 625 C C . GLY A 1 92 ? -7.120 17.178 15.674 1.00 90.62 92 GLY A C 1
ATOM 626 O O . GLY A 1 92 ? -8.253 17.584 15.911 1.00 90.62 92 GLY A O 1
ATOM 627 N N . CYS A 1 93 ? -6.914 16.043 15.017 1.00 92.88 93 CYS A N 1
ATOM 628 C CA . CYS A 1 93 ? -7.981 15.243 14.428 1.00 92.88 93 CYS A CA 1
ATOM 629 C C . CYS A 1 93 ? -7.884 13.787 14.874 1.00 92.88 93 CYS A C 1
ATOM 631 O O . CYS A 1 93 ? -6.829 13.173 14.749 1.00 92.88 93 CYS A O 1
ATOM 633 N N . ASN A 1 94 ? -8.983 13.221 15.368 1.00 94.75 94 ASN A N 1
ATOM 634 C CA . ASN A 1 94 ? -9.094 11.784 15.579 1.00 94.75 94 ASN A CA 1
ATOM 635 C C . ASN A 1 94 ? -9.391 11.126 14.232 1.00 94.75 94 ASN A C 1
ATOM 637 O O . ASN A 1 94 ? -10.474 11.302 13.670 1.00 94.75 94 ASN A O 1
ATOM 641 N N . VAL A 1 95 ? -8.399 10.432 13.694 1.00 93.56 95 VAL A N 1
ATOM 642 C CA . VAL A 1 95 ? -8.456 9.788 12.389 1.00 93.56 95 VAL A CA 1
ATOM 643 C C . VAL A 1 95 ? -8.675 8.304 12.600 1.00 93.56 95 VAL A C 1
ATOM 645 O O . VAL A 1 95 ? -7.953 7.682 13.370 1.00 93.56 95 VAL A O 1
ATOM 648 N N . SER A 1 96 ? -9.641 7.726 11.899 1.00 93.69 96 SER A N 1
ATOM 649 C CA . SER A 1 96 ? -9.790 6.280 11.771 1.00 93.69 96 SER A CA 1
ATOM 650 C C . SER A 1 96 ? -9.765 5.901 10.300 1.00 93.69 96 SER A C 1
ATOM 652 O O . SER A 1 96 ? -10.414 6.535 9.476 1.00 93.69 96 SER A O 1
ATOM 654 N N . SER A 1 97 ? -9.002 4.875 9.953 1.00 93.06 97 SER A N 1
ATOM 655 C CA . SER A 1 97 ? -8.820 4.422 8.578 1.00 93.06 97 SER A CA 1
ATOM 656 C C . SER A 1 97 ? -8.933 2.910 8.494 1.00 93.06 97 SER A C 1
ATOM 658 O O . SER A 1 97 ? -8.491 2.194 9.394 1.00 93.06 97 SER A O 1
ATOM 660 N N . CYS A 1 98 ? -9.529 2.432 7.407 1.00 95.25 98 CYS A N 1
ATOM 661 C CA . CYS A 1 98 ? -9.594 1.016 7.091 1.00 95.25 98 CYS A CA 1
ATOM 662 C C . CYS A 1 98 ? -8.677 0.709 5.910 1.00 95.25 98 CYS A C 1
ATOM 664 O O . CYS A 1 98 ? -8.904 1.163 4.789 1.00 95.25 98 CYS A O 1
ATOM 666 N N . SER A 1 99 ? -7.629 -0.060 6.173 1.00 94.50 99 SER A N 1
ATOM 667 C CA . SER A 1 99 ? -6.573 -0.388 5.216 1.00 94.50 99 SER A CA 1
ATOM 668 C C . SER A 1 99 ? -6.590 -1.866 4.850 1.00 94.50 99 SER A C 1
ATOM 670 O O . SER A 1 99 ? -7.130 -2.698 5.578 1.00 94.50 99 SER A O 1
ATOM 672 N N . TYR A 1 100 ? -6.010 -2.194 3.699 1.00 96.25 100 TYR A N 1
ATOM 673 C CA . TYR A 1 100 ? -5.885 -3.573 3.249 1.00 96.25 100 TYR A CA 1
ATOM 674 C C . TYR A 1 100 ? -4.673 -4.216 3.920 1.00 96.25 100 TYR A C 1
ATOM 676 O O . TYR A 1 100 ? -3.604 -3.611 3.978 1.00 96.25 100 TYR A O 1
ATOM 684 N N . ALA A 1 101 ? -4.847 -5.433 4.424 1.00 95.75 101 ALA A N 1
ATOM 685 C CA . ALA A 1 101 ? -3.825 -6.181 5.145 1.00 95.75 101 ALA A CA 1
ATOM 686 C C . ALA A 1 101 ? -3.367 -7.439 4.387 1.00 95.75 101 ALA A C 1
ATOM 688 O O . ALA A 1 101 ? -2.717 -8.292 4.981 1.00 95.75 101 ALA A O 1
ATOM 689 N N . GLY A 1 102 ? -3.686 -7.555 3.096 1.00 96.12 102 GLY A N 1
ATOM 690 C CA . GLY A 1 102 ? -3.305 -8.693 2.258 1.00 96.12 102 GLY A CA 1
ATOM 691 C C . GLY A 1 102 ? -4.387 -9.771 2.138 1.00 96.12 102 GLY A C 1
ATOM 692 O O . GLY A 1 102 ? -5.412 -9.750 2.825 1.00 96.12 102 GLY A O 1
ATOM 693 N N . LEU A 1 103 ? -4.163 -10.727 1.238 1.00 95.81 103 LEU A N 1
ATOM 694 C CA . LEU A 1 103 ? -5.054 -11.858 0.997 1.00 95.81 103 LEU A CA 1
ATOM 695 C C . LEU A 1 103 ? -4.551 -13.063 1.789 1.00 95.81 103 LEU A C 1
ATOM 697 O O . LEU A 1 103 ? -3.603 -13.736 1.388 1.00 95.81 103 LEU A O 1
ATOM 701 N N . VAL A 1 104 ? -5.190 -13.353 2.917 1.00 95.25 104 VAL A N 1
ATOM 702 C CA . VAL A 1 104 ? -4.775 -14.426 3.828 1.00 95.25 104 VAL A CA 1
ATOM 703 C C . VAL A 1 104 ? -5.756 -15.584 3.704 1.00 95.25 104 VAL A C 1
ATOM 705 O O . VAL A 1 104 ? -6.952 -15.413 3.929 1.00 95.25 104 VAL A O 1
ATOM 708 N N . ASN A 1 105 ? -5.264 -16.771 3.333 1.00 94.31 105 ASN A N 1
ATOM 709 C CA . ASN A 1 105 ? -6.091 -17.973 3.137 1.00 94.31 105 ASN A CA 1
ATOM 710 C C . ASN A 1 105 ? -7.309 -17.735 2.216 1.00 94.31 105 ASN A C 1
ATOM 712 O O . ASN A 1 105 ? -8.416 -18.186 2.503 1.00 94.31 105 ASN A O 1
ATOM 716 N N . GLY A 1 106 ? -7.126 -16.965 1.137 1.00 89.25 106 GLY A N 1
ATOM 717 C CA . GLY A 1 106 ? -8.200 -16.619 0.195 1.00 89.25 106 GLY A CA 1
ATOM 718 C C . GLY A 1 106 ? -9.220 -15.598 0.716 1.00 89.25 106 GLY A C 1
ATOM 719 O O . GLY A 1 106 ? -10.193 -15.307 0.025 1.00 89.25 106 GLY A O 1
ATOM 720 N N . THR A 1 107 ? -9.006 -15.029 1.903 1.00 92.50 107 THR A N 1
ATOM 721 C CA . THR A 1 107 ? -9.867 -13.999 2.495 1.00 92.50 107 THR A CA 1
ATOM 722 C C . THR A 1 107 ? -9.174 -12.642 2.470 1.00 92.50 107 THR A C 1
ATOM 724 O O . THR A 1 107 ? -7.988 -12.534 2.781 1.00 92.50 107 THR A O 1
ATOM 727 N N . ILE A 1 108 ? -9.919 -11.598 2.100 1.00 95.12 108 ILE A N 1
ATOM 728 C CA . ILE A 1 108 ? -9.433 -10.214 2.087 1.00 95.12 108 ILE A CA 1
ATOM 729 C C . ILE A 1 108 ? -9.287 -9.756 3.539 1.00 95.12 108 ILE A C 1
ATOM 731 O O . ILE A 1 108 ? -10.285 -9.517 4.217 1.00 95.12 108 ILE A O 1
ATOM 735 N N . ALA A 1 109 ? -8.053 -9.651 4.027 1.00 95.56 109 ALA A N 1
ATOM 736 C CA . ALA A 1 109 ? -7.790 -9.139 5.361 1.00 95.56 109 ALA A CA 1
ATOM 737 C C . ALA A 1 109 ? -7.783 -7.606 5.341 1.00 95.56 109 ALA A C 1
ATOM 739 O O . ALA A 1 109 ? -7.229 -6.968 4.442 1.00 95.56 109 ALA A O 1
ATOM 740 N N . THR A 1 110 ? -8.381 -7.005 6.360 1.00 96.12 110 THR A N 1
ATOM 741 C CA . THR A 1 110 ? -8.446 -5.555 6.549 1.00 96.12 110 THR A CA 1
ATOM 742 C C . THR A 1 110 ? -7.936 -5.192 7.939 1.00 96.12 110 THR A C 1
ATOM 744 O O . THR A 1 110 ? -8.003 -5.989 8.876 1.00 96.12 110 THR A O 1
ATOM 747 N N . SER A 1 111 ? -7.395 -3.985 8.075 1.00 94.88 111 SER A N 1
ATOM 748 C CA . SER A 1 111 ? -6.844 -3.472 9.325 1.00 94.88 111 SER A CA 1
ATOM 749 C C . SER A 1 111 ? -7.401 -2.089 9.626 1.00 94.88 111 SER A C 1
ATOM 751 O O . SER A 1 111 ? -7.328 -1.179 8.791 1.00 94.88 111 SER A O 1
ATOM 753 N N . LEU A 1 112 ? -7.959 -1.950 10.829 1.00 95.19 112 LEU A N 1
ATOM 754 C CA . LEU A 1 112 ? -8.438 -0.688 11.371 1.00 95.19 112 LEU A CA 1
ATOM 755 C C . LEU A 1 112 ? -7.292 0.008 12.105 1.00 95.19 112 LEU A C 1
ATOM 757 O O . LEU A 1 112 ? -6.721 -0.551 13.039 1.00 95.19 112 LEU A O 1
ATOM 761 N N . SER A 1 113 ? -6.996 1.242 11.717 1.00 93.12 113 SER A N 1
ATOM 762 C CA . SER A 1 113 ? -6.053 2.102 12.427 1.00 93.12 113 SER A CA 1
ATOM 763 C C . SER A 1 113 ? -6.762 3.367 12.880 1.00 93.12 113 SER A C 1
ATOM 765 O O . SER A 1 113 ? -7.388 4.038 12.058 1.00 93.12 113 SER A O 1
ATOM 767 N N . SER A 1 114 ? -6.653 3.688 14.168 1.00 92.81 114 SER A N 1
ATOM 768 C CA . SER A 1 114 ? -7.264 4.866 14.782 1.00 92.81 114 SER A CA 1
ATOM 769 C C . SER A 1 114 ? -6.237 5.617 15.624 1.00 92.81 114 SER A C 1
ATOM 771 O O . SER A 1 114 ? -5.468 4.999 16.359 1.00 92.81 114 SER A O 1
ATOM 773 N N . GLY A 1 115 ? -6.223 6.946 15.548 1.00 91.38 115 GLY A N 1
ATOM 774 C CA . GLY A 1 115 ? -5.282 7.759 16.312 1.00 91.38 115 GLY A CA 1
ATOM 775 C C . GLY A 1 115 ? -5.501 9.260 16.170 1.00 91.38 115 GLY A C 1
ATOM 776 O O . GLY A 1 115 ? -6.139 9.734 15.232 1.00 91.38 115 GLY A O 1
ATOM 777 N N . LEU A 1 116 ? -4.949 10.019 17.119 1.00 92.62 116 LEU A N 1
ATOM 778 C CA . LEU A 1 116 ? -4.956 11.477 17.073 1.00 92.62 116 LEU A CA 1
ATOM 779 C C . LEU A 1 116 ? -3.789 11.971 16.211 1.00 92.62 116 LEU A C 1
ATOM 781 O O . LEU A 1 116 ? -2.637 11.623 16.467 1.00 92.62 116 LEU A O 1
ATOM 785 N N . GLN A 1 117 ? -4.079 12.804 15.217 1.00 90.62 117 GLN A N 1
ATOM 786 C CA . GLN A 1 117 ? -3.080 13.412 14.347 1.00 90.62 117 GLN A CA 1
ATOM 787 C C . GLN A 1 117 ? -3.153 14.941 14.457 1.00 90.62 117 GLN A C 1
ATOM 789 O O . GLN A 1 117 ? -4.255 15.489 14.431 1.00 90.62 117 GLN A O 1
ATOM 794 N N . PRO A 1 118 ? -2.020 15.663 14.556 1.00 90.44 118 PRO A N 1
ATOM 795 C CA . PRO A 1 118 ? -2.025 17.123 14.704 1.00 90.44 118 PRO A CA 1
ATOM 796 C C . PRO A 1 118 ? -2.636 17.842 13.494 1.00 90.44 118 PRO A C 1
ATOM 798 O O . PRO A 1 118 ? -3.145 18.952 13.621 1.00 90.44 118 PRO A O 1
ATOM 801 N N . THR A 1 119 ? -2.616 17.202 12.322 1.00 87.75 119 THR A N 1
ATOM 802 C CA . THR A 1 119 ? -3.228 17.708 11.092 1.00 87.75 119 THR A CA 1
ATOM 803 C C . THR A 1 119 ? -4.196 16.672 10.532 1.00 87.75 119 THR A C 1
ATOM 805 O O . THR A 1 119 ? -3.850 15.493 10.392 1.00 87.75 119 THR A O 1
ATOM 808 N N . CYS A 1 120 ? -5.409 17.122 10.205 1.00 85.12 120 CYS A N 1
ATOM 809 C CA . CYS A 1 120 ? -6.411 16.306 9.529 1.00 85.12 120 CYS A CA 1
ATOM 810 C C . CYS A 1 120 ? -5.876 15.828 8.166 1.00 85.12 120 CYS A C 1
ATOM 812 O O . CYS A 1 120 ? -5.340 16.645 7.412 1.00 85.12 120 CYS A O 1
ATOM 814 N N . PRO A 1 121 ? -6.039 14.540 7.823 1.00 82.12 121 PRO A N 1
ATOM 815 C CA . PRO A 1 121 ? -5.710 14.033 6.500 1.00 82.12 121 PRO A CA 1
ATOM 816 C C . PRO A 1 121 ? -6.504 14.771 5.420 1.00 82.12 121 PRO A C 1
ATOM 818 O O . PRO A 1 121 ? -7.709 14.986 5.561 1.00 82.12 121 PRO A O 1
ATOM 821 N N . GLY A 1 122 ? -5.824 15.141 4.336 1.00 74.81 122 GLY A N 1
ATOM 822 C CA . GLY A 1 122 ? -6.482 15.583 3.110 1.00 74.81 122 GLY A CA 1
ATOM 823 C C . GLY A 1 122 ? -7.077 14.403 2.330 1.00 74.81 122 GLY A C 1
ATOM 824 O O . GLY A 1 122 ? -6.801 13.245 2.654 1.00 74.81 122 GLY A O 1
ATOM 825 N N . PRO A 1 123 ? -7.876 14.669 1.283 1.00 70.69 123 PRO A N 1
ATOM 826 C CA . PRO A 1 123 ? -8.372 13.616 0.406 1.00 70.69 123 PRO A CA 1
ATOM 827 C C . PRO A 1 123 ? -7.205 12.871 -0.254 1.00 70.69 123 PRO A C 1
ATOM 829 O O . PRO A 1 123 ? -6.271 13.491 -0.767 1.00 70.69 123 PRO A O 1
ATOM 832 N N . HIS A 1 124 ? -7.276 11.538 -0.266 1.00 69.06 124 HIS A N 1
ATOM 833 C CA . HIS A 1 124 ? -6.305 10.715 -0.979 1.00 69.06 124 HIS A CA 1
ATOM 834 C C . HIS A 1 124 ? -6.392 10.995 -2.482 1.00 69.06 124 HIS A C 1
ATOM 836 O O . HIS A 1 124 ? -7.442 10.829 -3.104 1.00 69.06 124 HIS A O 1
ATOM 842 N N . GLN A 1 125 ? -5.278 11.433 -3.067 1.00 62.53 125 GLN A N 1
ATOM 843 C CA . GLN A 1 125 ? -5.161 11.594 -4.510 1.00 62.53 125 GLN A CA 1
ATOM 844 C C . GLN A 1 125 ? -4.844 10.236 -5.125 1.00 62.53 125 GLN A C 1
ATOM 846 O O . GLN A 1 125 ? -3.708 9.766 -5.093 1.00 62.53 125 GLN A O 1
ATOM 851 N N . PHE A 1 126 ? -5.868 9.605 -5.684 1.00 61.91 126 PHE A N 1
ATOM 852 C CA . PHE A 1 126 ? -5.684 8.427 -6.513 1.00 61.91 126 PHE A CA 1
ATOM 853 C C . PHE A 1 126 ? -5.227 8.873 -7.905 1.00 61.91 126 PHE A C 1
ATOM 855 O O . PHE A 1 126 ? -5.864 9.754 -8.494 1.00 61.91 126 PHE A O 1
ATOM 862 N N . PRO A 1 127 ? -4.158 8.281 -8.466 1.00 57.84 127 PRO A N 1
ATOM 863 C CA . PRO A 1 127 ? -3.882 8.423 -9.884 1.00 57.84 127 PRO A CA 1
ATOM 864 C C . PRO A 1 127 ? -5.143 8.028 -10.669 1.00 57.84 127 PRO A C 1
ATOM 866 O O . PRO A 1 127 ? -5.727 6.977 -10.382 1.00 57.84 127 PRO A O 1
ATOM 869 N N . PRO A 1 128 ? -5.605 8.846 -11.631 1.00 56.44 128 PRO A N 1
ATOM 870 C CA . PRO A 1 128 ? -6.746 8.470 -12.447 1.00 56.44 128 PRO A CA 1
ATOM 871 C C . PRO A 1 128 ? -6.425 7.164 -13.176 1.00 56.44 128 PRO A C 1
ATOM 873 O O . PRO A 1 128 ? -5.329 7.005 -13.719 1.00 56.44 128 PRO A O 1
ATOM 876 N N . LEU A 1 129 ? -7.390 6.242 -13.204 1.00 53.59 129 LEU A N 1
ATOM 877 C CA . LEU A 1 129 ? -7.316 5.028 -14.009 1.00 53.59 129 LEU A CA 1
ATOM 878 C C . LEU A 1 129 ? -7.201 5.430 -15.483 1.00 53.59 129 LEU A C 1
ATOM 880 O O . LEU A 1 129 ? -8.200 5.644 -16.167 1.00 53.59 129 LEU A O 1
ATOM 884 N N . ARG A 1 130 ? -5.976 5.560 -15.993 1.00 51.09 130 ARG A N 1
ATOM 885 C CA . ARG A 1 130 ? -5.764 5.570 -17.434 1.00 51.09 130 ARG A CA 1
ATOM 886 C C . ARG A 1 130 ? -5.898 4.132 -17.894 1.00 51.09 130 ARG A C 1
ATOM 888 O O . ARG A 1 130 ? -5.078 3.288 -17.534 1.00 51.09 130 ARG A O 1
ATOM 895 N N . ALA A 1 131 ? -6.944 3.866 -18.675 1.00 46.66 131 ALA A N 1
ATOM 896 C CA . ALA A 1 131 ? -6.963 2.684 -19.517 1.00 46.66 131 ALA A CA 1
ATOM 897 C C . ALA A 1 131 ? -5.627 2.647 -20.265 1.00 46.66 131 ALA A C 1
ATOM 899 O O . ALA A 1 131 ? -5.181 3.674 -20.794 1.00 46.66 131 ALA A O 1
ATOM 900 N N . THR A 1 132 ? -4.963 1.493 -20.257 1.00 46.75 132 THR A N 1
ATOM 901 C CA . THR A 1 132 ? -3.840 1.268 -21.161 1.00 46.75 132 THR A CA 1
ATOM 902 C C . THR A 1 132 ? -4.308 1.679 -22.555 1.00 46.75 132 THR A C 1
ATOM 904 O O . THR A 1 132 ? -5.404 1.278 -22.959 1.00 46.75 132 THR A O 1
ATOM 907 N N . PRO A 1 133 ? -3.561 2.521 -23.292 1.00 39.47 133 PRO A N 1
ATOM 908 C CA . PRO A 1 133 ? -3.885 2.752 -24.683 1.00 39.47 133 PRO A CA 1
ATOM 909 C C . PRO A 1 133 ? -3.856 1.384 -25.352 1.00 39.47 133 PRO A C 1
ATOM 911 O O . PRO A 1 133 ? -2.793 0.785 -25.507 1.00 39.47 133 PRO A O 1
ATOM 914 N N . ILE A 1 134 ? -5.027 0.865 -25.714 1.00 44.03 134 ILE A N 1
ATOM 915 C CA . ILE A 1 134 ? -5.1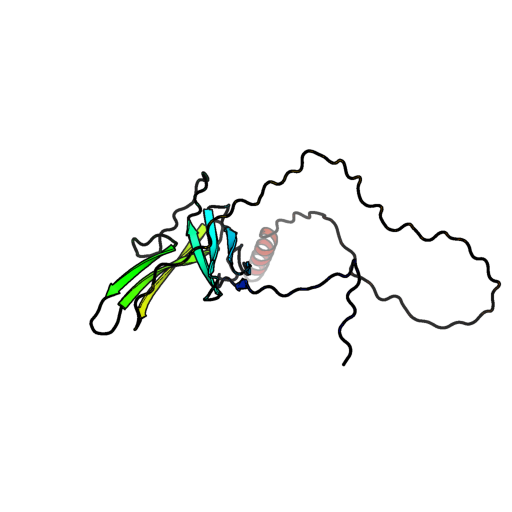43 -0.258 -26.632 1.00 44.03 134 ILE A CA 1
ATOM 916 C C . ILE A 1 134 ? -4.779 0.324 -27.999 1.00 44.03 134 ILE A C 1
ATOM 918 O O . ILE A 1 134 ? -5.618 0.492 -28.874 1.00 44.03 134 ILE A O 1
ATOM 922 N N . ALA A 1 135 ? -3.512 0.685 -28.185 1.00 47.12 135 ALA A N 1
ATOM 923 C CA . ALA A 1 135 ? -2.930 0.784 -29.505 1.00 47.12 135 ALA A CA 1
ATOM 924 C C . ALA A 1 135 ? -2.655 -0.655 -29.955 1.00 47.12 135 ALA A C 1
ATOM 926 O O . ALA A 1 135 ? -1.513 -1.077 -30.106 1.00 47.12 135 ALA A O 1
ATOM 927 N N . VAL A 1 136 ? -3.726 -1.437 -30.136 1.00 43.44 136 VAL A N 1
ATOM 928 C CA . VAL A 1 136 ? -3.663 -2.572 -31.049 1.00 43.44 136 VAL A CA 1
ATOM 929 C C . VAL A 1 136 ? -3.547 -1.918 -32.412 1.00 43.44 136 VAL A C 1
ATOM 931 O O . VAL A 1 136 ? -4.536 -1.501 -33.011 1.00 43.44 136 VAL A O 1
ATOM 934 N N . ASN A 1 137 ? -2.313 -1.767 -32.875 1.00 44.16 137 ASN A N 1
ATOM 935 C CA . ASN A 1 137 ? -2.073 -1.522 -34.278 1.00 44.16 137 ASN A CA 1
ATOM 936 C C . ASN A 1 137 ? -2.482 -2.814 -35.002 1.00 44.16 137 ASN A C 1
ATOM 938 O O . ASN A 1 137 ? -1.688 -3.745 -35.134 1.00 44.16 137 ASN A O 1
ATOM 942 N N . GLN A 1 138 ? -3.761 -2.924 -35.376 1.00 49.25 138 GLN A N 1
ATOM 943 C CA . GLN A 1 138 ? -4.238 -3.931 -36.321 1.00 49.25 138 GLN A CA 1
ATOM 944 C C . GLN A 1 138 ? -3.621 -3.599 -37.681 1.00 49.25 138 GLN A C 1
ATOM 946 O O . GLN A 1 138 ? -4.257 -2.992 -38.535 1.00 49.25 138 GLN A O 1
ATOM 951 N N . GLY A 1 139 ? -2.343 -3.923 -37.854 1.00 50.75 139 GLY A N 1
ATOM 952 C CA . GLY A 1 139 ? -1.623 -3.552 -39.061 1.00 50.75 139 GLY A CA 1
ATOM 953 C C . GLY A 1 139 ? -0.116 -3.536 -38.899 1.00 50.75 139 GLY A C 1
ATOM 954 O O . GLY A 1 139 ? 0.496 -2.507 -39.138 1.00 50.75 139 GLY A O 1
ATOM 955 N N . SER A 1 140 ? 0.487 -4.656 -38.505 1.00 43.47 140 SER A N 1
ATOM 956 C CA . SER A 1 140 ? 1.678 -5.157 -39.198 1.00 43.47 140 SER A CA 1
ATOM 957 C C . SER A 1 140 ? 2.040 -6.524 -38.634 1.00 43.47 140 SER A C 1
ATOM 959 O O . SER A 1 140 ? 2.392 -6.657 -37.463 1.00 43.47 140 SER A O 1
ATOM 961 N N . TYR A 1 141 ? 1.944 -7.546 -39.476 1.00 48.56 141 TYR A N 1
ATOM 962 C CA . TYR A 1 141 ? 2.573 -8.840 -39.259 1.00 48.56 141 TYR A CA 1
ATOM 963 C C . TYR A 1 141 ? 4.093 -8.633 -39.297 1.00 48.56 141 TYR A C 1
ATOM 965 O O . TYR A 1 141 ? 4.737 -8.881 -40.312 1.00 48.56 141 TYR A O 1
ATOM 973 N N . LEU A 1 142 ? 4.675 -8.111 -38.219 1.00 46.31 142 LEU A N 1
ATOM 974 C CA . LEU A 1 142 ? 6.118 -8.153 -38.043 1.00 46.31 142 LEU A CA 1
ATOM 975 C C . LEU A 1 142 ? 6.454 -9.565 -37.577 1.00 46.31 142 LEU A C 1
ATOM 977 O O . LEU A 1 142 ? 6.069 -9.989 -36.487 1.00 46.31 142 LEU A O 1
ATOM 981 N N . ALA A 1 143 ? 7.103 -10.305 -38.473 1.00 49.31 143 ALA A N 1
ATOM 982 C CA . ALA A 1 143 ? 7.673 -11.612 -38.198 1.00 49.31 143 ALA A CA 1
ATOM 983 C C . ALA A 1 143 ? 8.512 -11.577 -36.902 1.00 49.31 143 ALA A C 1
ATOM 985 O O . ALA A 1 143 ? 9.082 -10.530 -36.576 1.00 49.31 143 ALA A O 1
ATOM 986 N N . PRO A 1 144 ? 8.619 -12.698 -36.165 1.00 48.34 144 PRO A N 1
ATOM 987 C CA . PRO A 1 144 ? 9.518 -12.785 -35.023 1.00 48.34 144 PRO A CA 1
ATOM 988 C C . PRO A 1 144 ? 10.926 -12.345 -35.434 1.00 48.34 144 PRO A C 1
ATOM 990 O O . PRO A 1 144 ? 11.436 -12.780 -36.468 1.00 48.34 144 PRO A O 1
ATOM 993 N N . SER A 1 145 ? 11.540 -11.477 -34.629 1.00 47.97 145 SER A N 1
ATOM 994 C CA . SER A 1 145 ? 12.944 -11.101 -34.797 1.00 47.97 145 SER A CA 1
ATOM 995 C C . SER A 1 145 ? 13.796 -12.379 -34.836 1.00 47.97 145 SER A C 1
ATOM 997 O O . SER A 1 145 ? 13.629 -13.215 -33.942 1.00 47.97 145 SER A O 1
ATOM 999 N N . PRO A 1 146 ? 14.682 -12.573 -35.832 1.00 45.28 146 PRO A N 1
ATOM 1000 C CA . PRO A 1 146 ? 15.520 -13.762 -35.884 1.00 45.28 146 PRO A CA 1
ATOM 1001 C C . PRO A 1 146 ? 16.414 -13.805 -34.645 1.00 45.28 146 PRO A C 1
ATOM 1003 O O . PRO A 1 146 ? 16.999 -12.789 -34.261 1.00 45.28 146 PRO A O 1
ATOM 1006 N N . ALA A 1 147 ? 16.518 -14.977 -34.020 1.00 43.94 147 ALA A N 1
ATOM 1007 C CA . ALA A 1 147 ? 17.569 -15.231 -33.046 1.00 43.94 147 ALA A CA 1
ATOM 1008 C C . ALA A 1 147 ? 18.943 -15.063 -33.731 1.00 43.94 147 ALA A C 1
ATOM 1010 O O . ALA A 1 147 ? 19.058 -15.378 -34.921 1.00 43.94 147 ALA A O 1
ATOM 1011 N N . PRO A 1 148 ? 19.980 -14.578 -33.024 1.00 43.06 148 PRO A N 1
ATOM 1012 C CA . PRO A 1 148 ? 21.333 -14.559 -33.568 1.00 43.06 148 PRO A CA 1
ATOM 1013 C C . PRO A 1 148 ? 21.729 -15.981 -33.992 1.00 43.06 148 PRO A C 1
ATOM 1015 O O . PRO A 1 148 ? 21.491 -16.945 -33.263 1.00 43.06 148 PRO A O 1
ATOM 1018 N N . GLY A 1 149 ? 22.242 -16.101 -35.218 1.00 40.22 149 GLY A N 1
ATOM 1019 C CA . GLY A 1 149 ? 22.568 -17.380 -35.842 1.00 40.22 149 GLY A CA 1
ATOM 1020 C C . GLY A 1 149 ? 23.625 -18.156 -35.059 1.00 40.22 149 GLY A C 1
ATOM 1021 O O . GLY A 1 149 ? 24.496 -17.570 -34.420 1.00 40.22 149 GLY A O 1
ATOM 1022 N N . ALA A 1 150 ? 23.535 -19.484 -35.127 1.00 41.31 150 ALA A N 1
ATOM 1023 C CA . ALA A 1 150 ? 24.607 -20.367 -34.698 1.00 41.31 150 ALA A CA 1
ATOM 1024 C C . ALA A 1 150 ? 25.859 -20.062 -35.529 1.00 41.31 150 ALA A C 1
ATOM 1026 O O . ALA A 1 150 ? 25.785 -20.020 -36.758 1.00 41.31 150 ALA A O 1
ATOM 1027 N N . GLU A 1 151 ? 26.980 -19.825 -34.851 1.00 39.75 151 GLU A N 1
ATOM 1028 C CA . GLU A 1 151 ? 28.277 -19.629 -35.487 1.00 39.75 151 GLU A CA 1
ATOM 1029 C C . GLU A 1 151 ? 28.585 -20.812 -36.410 1.00 39.75 151 GLU A C 1
ATOM 1031 O O . GLU A 1 151 ? 28.510 -21.982 -36.025 1.00 39.75 151 GLU A O 1
ATOM 1036 N N . GLU A 1 152 ? 28.876 -20.481 -37.663 1.00 38.81 152 GLU A N 1
ATOM 1037 C CA . GLU A 1 152 ? 29.237 -21.429 -38.699 1.00 38.81 152 GLU A CA 1
ATOM 1038 C C . GLU A 1 152 ? 30.579 -22.069 -38.325 1.00 38.81 152 GLU A C 1
ATOM 1040 O O . GLU A 1 152 ? 31.601 -21.398 -38.174 1.00 38.81 152 GLU A O 1
ATOM 1045 N N . ALA A 1 153 ? 30.566 -23.388 -38.145 1.00 45.88 153 ALA A N 1
ATOM 1046 C CA . ALA A 1 153 ? 31.775 -24.180 -38.029 1.00 45.88 153 ALA A CA 1
ATOM 1047 C C . ALA A 1 153 ? 32.559 -24.082 -39.347 1.00 45.88 153 ALA A C 1
ATOM 1049 O O . ALA A 1 153 ? 32.159 -24.661 -40.356 1.00 45.88 153 ALA A O 1
ATOM 1050 N N . GLY A 1 154 ? 33.683 -23.366 -39.339 1.00 34.16 154 GLY A N 1
ATOM 1051 C CA . GLY A 1 154 ? 34.558 -23.280 -40.503 1.00 34.16 154 GLY A CA 1
ATOM 1052 C C . GLY A 1 154 ? 35.808 -22.446 -40.253 1.00 34.16 154 GLY A C 1
ATOM 1053 O O . GLY A 1 154 ? 35.818 -21.246 -40.499 1.00 34.16 154 GLY A O 1
ATOM 1054 N N . GLY A 1 155 ? 36.880 -23.092 -39.796 1.00 31.69 155 GLY A N 1
ATOM 1055 C CA . GLY A 1 155 ? 38.196 -22.469 -39.668 1.00 31.69 155 GLY A CA 1
ATOM 1056 C C . GLY A 1 155 ? 39.252 -23.462 -39.197 1.00 31.69 155 GLY A C 1
ATOM 1057 O O . GLY A 1 155 ? 39.544 -23.541 -38.010 1.00 31.69 155 GLY A O 1
ATOM 1058 N N . ASP A 1 156 ? 39.789 -24.237 -40.137 1.00 36.91 156 ASP A N 1
ATOM 1059 C CA . ASP A 1 156 ? 40.915 -25.154 -39.950 1.00 36.91 156 ASP A CA 1
ATOM 1060 C C . ASP A 1 156 ? 42.203 -24.353 -39.659 1.00 36.91 156 ASP A C 1
ATOM 1062 O O . ASP A 1 156 ? 42.584 -23.490 -40.454 1.00 36.91 156 ASP A O 1
ATOM 1066 N N . ILE A 1 157 ? 42.876 -24.608 -38.530 1.00 43.16 157 ILE A N 1
ATOM 1067 C CA . ILE A 1 157 ? 44.258 -24.155 -38.278 1.00 43.16 157 ILE A CA 1
ATOM 1068 C C . ILE A 1 157 ? 45.034 -25.304 -37.589 1.00 43.16 157 ILE A C 1
ATOM 1070 O O . ILE A 1 157 ? 44.538 -25.855 -36.602 1.00 43.16 157 ILE A O 1
ATOM 1074 N N . PRO A 1 158 ? 46.251 -25.668 -38.053 1.00 37.81 158 PRO A N 1
ATOM 1075 C CA . PRO A 1 158 ? 46.969 -26.869 -37.616 1.00 37.81 158 PRO A CA 1
ATOM 1076 C C . PRO A 1 158 ? 47.569 -26.747 -36.208 1.00 37.81 158 PRO A C 1
ATOM 1078 O O . PRO A 1 158 ? 48.004 -25.677 -35.787 1.00 37.81 158 PRO A O 1
ATOM 1081 N N . GLY A 1 159 ? 47.607 -27.875 -35.493 1.00 32.25 159 GLY A N 1
ATOM 1082 C CA . GLY A 1 159 ? 47.846 -27.933 -34.051 1.00 32.25 159 GLY A CA 1
ATOM 1083 C C . GLY A 1 159 ? 49.282 -27.761 -33.547 1.00 32.25 159 GLY A C 1
ATOM 1084 O O . GLY A 1 159 ? 50.249 -27.880 -34.289 1.00 32.25 159 GLY A O 1
ATOM 1085 N N . PHE A 1 160 ? 49.381 -27.580 -32.225 1.00 35.22 160 PHE A N 1
ATOM 1086 C CA . PHE A 1 160 ? 50.521 -27.931 -31.367 1.00 35.22 160 PHE A CA 1
ATOM 1087 C C . PHE A 1 160 ? 49.998 -28.286 -29.952 1.00 35.22 160 PHE A C 1
ATOM 1089 O O . PHE A 1 160 ? 48.989 -27.717 -29.527 1.00 35.22 160 PHE A O 1
ATOM 1096 N N . PRO A 1 161 ? 50.623 -29.230 -29.216 1.00 37.97 161 PRO A N 1
ATOM 1097 C CA . PRO A 1 161 ? 50.081 -29.788 -27.980 1.00 37.97 161 PRO A CA 1
ATOM 1098 C C . PRO A 1 161 ? 50.550 -29.008 -26.741 1.00 37.97 161 PRO A C 1
ATOM 1100 O O . PRO A 1 161 ? 51.731 -28.699 -26.604 1.00 37.97 161 PRO A O 1
ATOM 1103 N N . GLY A 1 162 ? 49.642 -28.738 -25.800 1.00 33.19 162 GLY A N 1
ATOM 1104 C CA . GLY A 1 162 ? 49.988 -28.077 -24.540 1.00 33.19 162 GLY A CA 1
ATOM 1105 C C . GLY A 1 162 ? 48.810 -27.959 -23.575 1.00 33.19 162 GLY A C 1
ATOM 1106 O O . GLY A 1 162 ? 48.004 -27.045 -23.674 1.00 33.19 162 GLY A O 1
ATOM 1107 N N . SER A 1 163 ? 48.725 -28.908 -22.646 1.00 37.09 163 SER A N 1
ATOM 1108 C CA . SER A 1 163 ? 47.780 -28.984 -21.525 1.00 37.09 163 SER A CA 1
ATOM 1109 C C . SER A 1 163 ? 47.835 -27.760 -20.598 1.00 37.09 163 SER A C 1
ATOM 1111 O O . SER A 1 163 ? 48.935 -27.382 -20.199 1.00 37.09 163 SER A O 1
ATOM 1113 N N . SER A 1 164 ? 46.675 -27.240 -20.158 1.00 34.25 164 SER A N 1
ATOM 1114 C CA . SER A 1 164 ? 46.351 -26.973 -18.734 1.00 34.25 164 SER A CA 1
ATOM 1115 C C . SER A 1 164 ? 44.917 -26.445 -18.515 1.00 34.25 164 SER A C 1
ATOM 1117 O O . SER A 1 164 ? 44.540 -25.392 -19.015 1.00 34.25 164 SER A O 1
ATOM 1119 N N . ASN A 1 165 ? 44.165 -27.214 -17.720 1.00 38.16 165 ASN A N 1
ATOM 1120 C CA . ASN A 1 165 ? 42.984 -26.918 -16.892 1.00 38.16 165 ASN A CA 1
ATOM 1121 C C . ASN A 1 165 ? 42.479 -25.467 -16.761 1.00 38.16 165 ASN A C 1
ATOM 1123 O O . ASN A 1 165 ? 43.149 -24.667 -16.115 1.00 38.16 165 ASN A O 1
ATOM 1127 N N . VAL A 1 166 ? 41.194 -25.245 -17.093 1.00 38.84 166 VAL A N 1
ATOM 1128 C CA . VAL A 1 166 ? 40.222 -24.557 -16.208 1.00 38.84 166 VAL A CA 1
ATOM 1129 C C . VAL A 1 166 ? 38.808 -25.116 -16.463 1.00 38.84 166 VAL A C 1
ATOM 1131 O O . VAL A 1 166 ? 38.362 -25.189 -17.605 1.00 38.84 166 VAL A O 1
ATOM 1134 N N . SER A 1 167 ? 38.121 -25.548 -15.401 1.00 39.59 167 SER A N 1
ATOM 1135 C CA . SER A 1 167 ? 36.770 -26.133 -15.434 1.00 39.59 167 SER A CA 1
ATOM 1136 C C . SER A 1 167 ? 35.663 -25.115 -15.779 1.00 39.59 167 SER A C 1
ATOM 1138 O O . SER A 1 167 ? 35.823 -23.930 -15.480 1.00 39.59 167 SER A O 1
ATOM 1140 N N . PRO A 1 168 ? 34.507 -25.551 -16.326 1.00 37.03 168 PRO A N 1
ATOM 1141 C CA . PRO A 1 168 ? 33.405 -24.665 -16.709 1.00 37.03 168 PRO A CA 1
ATOM 1142 C C . PRO A 1 168 ? 32.634 -24.142 -15.489 1.00 37.03 168 PRO A C 1
ATOM 1144 O O . PRO A 1 168 ? 32.215 -24.917 -14.627 1.00 37.03 168 PRO A O 1
ATOM 1147 N N . ALA A 1 169 ? 32.396 -22.831 -15.433 1.00 39.88 169 ALA A N 1
ATOM 1148 C CA . ALA A 1 169 ? 31.444 -22.246 -14.496 1.00 39.88 169 ALA A CA 1
ATOM 1149 C C . ALA A 1 169 ? 30.012 -22.516 -14.993 1.00 39.88 169 ALA A C 1
ATOM 1151 O O . ALA A 1 169 ? 29.604 -22.040 -16.050 1.00 39.88 169 ALA A O 1
ATOM 1152 N N . ASN A 1 170 ? 29.267 -23.307 -14.220 1.00 39.44 170 ASN A N 1
ATOM 1153 C CA . ASN A 1 170 ? 27.855 -23.605 -14.433 1.00 39.44 170 ASN A CA 1
ATOM 1154 C C . ASN A 1 170 ? 27.006 -22.322 -14.386 1.00 39.44 170 ASN A C 1
ATOM 1156 O O . ASN A 1 170 ? 26.911 -21.676 -13.343 1.00 39.44 170 ASN A O 1
ATOM 1160 N N . GLY A 1 171 ? 26.350 -21.987 -15.500 1.00 39.84 171 GLY A N 1
ATOM 1161 C CA . GLY A 1 171 ? 25.197 -21.085 -15.517 1.00 39.84 171 GLY A CA 1
ATOM 1162 C C . GLY A 1 171 ? 23.932 -21.798 -15.012 1.00 39.84 171 GLY A C 1
ATOM 1163 O O . GLY A 1 171 ? 23.863 -23.030 -15.068 1.00 39.84 171 GLY A O 1
ATOM 1164 N N . PRO A 1 172 ? 22.921 -21.069 -14.504 1.00 40.03 172 PRO A N 1
ATOM 1165 C CA . PRO A 1 172 ? 21.728 -21.685 -13.946 1.00 40.03 172 PRO A CA 1
ATOM 1166 C C . PRO A 1 172 ? 20.879 -22.294 -15.065 1.00 40.03 172 PRO A C 1
ATOM 1168 O O . PRO A 1 172 ? 20.302 -21.597 -15.898 1.00 40.03 172 PRO A O 1
ATOM 1171 N N . SER A 1 173 ? 20.826 -23.623 -15.070 1.00 37.94 173 SER A N 1
ATOM 1172 C CA . SER A 1 173 ? 19.943 -24.416 -15.914 1.00 37.94 173 SER A CA 1
ATOM 1173 C C . SER A 1 173 ? 18.494 -24.209 -15.465 1.00 37.94 173 SER A C 1
ATOM 1175 O O . SER A 1 173 ? 18.141 -24.484 -14.317 1.00 37.94 173 SER A O 1
ATOM 1177 N N . GLY A 1 174 ? 17.658 -23.696 -16.369 1.00 34.47 174 GLY A N 1
ATOM 1178 C CA . GLY A 1 174 ? 16.212 -23.675 -16.190 1.00 34.47 174 GLY A CA 1
ATOM 1179 C C . GLY A 1 174 ? 15.668 -25.101 -16.168 1.00 34.47 174 GLY A C 1
ATOM 1180 O O . GLY A 1 174 ? 15.940 -25.884 -17.074 1.00 34.47 174 GLY A O 1
ATOM 1181 N N . SER A 1 175 ? 14.890 -25.440 -15.141 1.00 35.34 175 SER A N 1
ATOM 1182 C CA . SER A 1 175 ? 14.121 -26.684 -15.109 1.00 35.34 175 SER A CA 1
ATOM 1183 C C . SER A 1 175 ? 12.635 -26.392 -15.243 1.00 35.34 175 SER A C 1
ATOM 1185 O O . SER A 1 175 ? 12.030 -25.700 -14.427 1.00 35.34 175 SER A O 1
ATOM 1187 N N . VAL A 1 176 ? 12.081 -26.950 -16.315 1.00 34.97 176 VAL A N 1
ATOM 1188 C CA . VAL A 1 176 ? 10.656 -27.137 -16.568 1.00 34.97 176 VAL A CA 1
ATOM 1189 C C . VAL A 1 176 ? 10.085 -28.258 -15.691 1.00 34.97 176 VAL A C 1
ATOM 1191 O O . VAL A 1 176 ? 10.792 -29.138 -15.208 1.00 34.97 176 VAL A O 1
ATOM 1194 N N . SER A 1 177 ? 8.775 -28.164 -15.494 1.00 40.69 177 SER A N 1
ATOM 1195 C CA . SER A 1 177 ? 7.879 -28.900 -14.606 1.00 40.69 177 SER A CA 1
ATOM 1196 C C . SER A 1 177 ? 8.069 -30.420 -14.517 1.00 40.69 177 SER A C 1
ATOM 1198 O O . SER A 1 177 ? 8.140 -31.105 -15.532 1.00 40.69 177 SER A O 1
ATOM 1200 N N . GLN A 1 178 ? 7.938 -30.964 -13.302 1.00 34.84 178 GLN A N 1
ATOM 1201 C CA . GLN A 1 178 ? 7.317 -32.273 -13.078 1.00 34.84 178 GLN A CA 1
ATOM 1202 C C . GLN A 1 178 ? 6.652 -32.322 -11.697 1.00 34.84 178 GLN A C 1
ATOM 1204 O O . GLN A 1 178 ? 7.251 -31.987 -10.677 1.00 34.84 178 GLN A O 1
ATOM 1209 N N . ALA A 1 179 ? 5.376 -32.701 -11.693 1.00 39.56 179 ALA A N 1
ATOM 1210 C CA . ALA A 1 179 ? 4.573 -32.904 -10.501 1.00 39.56 179 ALA A CA 1
ATOM 1211 C C . ALA A 1 179 ? 4.984 -34.199 -9.787 1.00 39.56 179 ALA A C 1
ATOM 1213 O O . ALA A 1 179 ? 5.107 -35.245 -10.419 1.00 39.56 179 ALA A O 1
ATOM 1214 N N . ALA A 1 180 ? 5.090 -34.145 -8.461 1.00 36.62 180 ALA A N 1
ATOM 1215 C CA . ALA A 1 180 ? 5.016 -35.318 -7.602 1.00 36.62 180 ALA A CA 1
ATOM 1216 C C . ALA A 1 180 ? 4.014 -35.029 -6.478 1.00 36.62 180 ALA A C 1
ATOM 1218 O O . ALA A 1 180 ? 4.306 -34.351 -5.496 1.00 36.62 180 ALA A O 1
ATOM 1219 N N . SER A 1 181 ? 2.797 -35.533 -6.667 1.00 45.59 181 SER A N 1
ATOM 1220 C CA . SER A 1 181 ? 1.822 -35.743 -5.601 1.00 45.59 181 SER A CA 1
ATOM 1221 C C . SER A 1 181 ? 2.389 -36.772 -4.623 1.00 45.59 181 SER A C 1
ATOM 1223 O O . SER A 1 181 ? 2.555 -37.931 -4.995 1.00 45.59 181 SER A O 1
ATOM 1225 N N . VAL A 1 182 ? 2.671 -36.373 -3.380 1.00 39.19 182 VAL A N 1
ATOM 1226 C CA . VAL A 1 182 ? 2.806 -37.310 -2.256 1.00 39.19 182 VAL A CA 1
ATOM 1227 C C . VAL A 1 182 ? 2.123 -36.711 -1.029 1.00 39.19 182 VAL A C 1
ATOM 1229 O O . VAL A 1 182 ? 2.684 -35.936 -0.262 1.00 39.19 182 VAL A O 1
ATOM 1232 N N . ASN A 1 183 ? 0.866 -37.106 -0.866 1.00 48.41 183 ASN A N 1
ATOM 1233 C CA . ASN A 1 183 ? 0.079 -36.974 0.349 1.00 48.41 183 ASN A CA 1
ATOM 1234 C C . ASN A 1 183 ? 0.661 -37.915 1.423 1.00 48.41 183 ASN A C 1
ATOM 1236 O O . ASN A 1 183 ? 0.668 -39.130 1.212 1.00 48.41 183 ASN A O 1
ATOM 1240 N N . ARG A 1 184 ? 1.176 -37.413 2.559 1.00 49.66 184 ARG A N 1
ATOM 1241 C CA . ARG A 1 184 ? 1.635 -38.313 3.641 1.00 49.66 184 ARG A CA 1
ATOM 1242 C C . ARG A 1 184 ? 1.620 -37.752 5.078 1.00 49.66 184 ARG A C 1
ATOM 1244 O O . ARG A 1 184 ? 2.641 -37.811 5.755 1.00 49.66 184 ARG A O 1
ATOM 1251 N N . PRO A 1 185 ? 0.464 -37.328 5.626 1.00 46.81 185 PRO A N 1
ATOM 1252 C CA . PRO A 1 185 ? 0.321 -37.151 7.075 1.00 46.81 185 PRO A CA 1
ATOM 1253 C C . PRO A 1 185 ? 0.081 -38.481 7.827 1.00 46.81 185 PRO A C 1
ATOM 1255 O O . PRO A 1 185 ? 0.344 -38.572 9.022 1.00 46.81 185 PRO A O 1
ATOM 1258 N N . HIS A 1 186 ? -0.360 -39.550 7.147 1.00 48.88 186 HIS A N 1
ATOM 1259 C CA . HIS A 1 186 ? -0.745 -40.810 7.809 1.00 48.88 186 HIS A CA 1
ATOM 1260 C C . HIS A 1 186 ? 0.412 -41.708 8.266 1.00 48.88 186 HIS A C 1
ATOM 1262 O O . HIS A 1 186 ? 0.212 -42.554 9.135 1.00 48.88 186 HIS A O 1
ATOM 1268 N N . GLN A 1 187 ? 1.622 -41.543 7.726 1.00 50.03 187 GLN A N 1
ATOM 1269 C CA . GLN A 1 187 ? 2.745 -42.401 8.122 1.00 50.03 187 GLN A CA 1
ATOM 1270 C C . GLN A 1 187 ? 3.421 -41.987 9.420 1.00 50.03 187 GLN A C 1
ATOM 1272 O O . GLN A 1 187 ? 3.946 -42.844 10.125 1.00 50.03 187 GLN A O 1
ATOM 1277 N N . ILE A 1 188 ? 3.363 -40.700 9.759 1.00 56.12 188 ILE A N 1
ATOM 1278 C CA . ILE A 1 188 ? 3.902 -40.219 11.028 1.00 56.12 188 ILE A CA 1
ATOM 1279 C C . ILE A 1 188 ? 3.011 -40.738 12.161 1.00 56.12 188 ILE A C 1
ATOM 1281 O O . ILE A 1 188 ? 3.522 -41.334 13.098 1.00 56.12 188 ILE A O 1
ATOM 1285 N N . VAL A 1 189 ? 1.682 -40.653 12.019 1.00 57.91 189 VAL A N 1
ATOM 1286 C CA . VAL A 1 189 ? 0.719 -41.125 13.036 1.00 57.91 189 VAL A CA 1
ATOM 1287 C C . VAL A 1 189 ? 0.852 -42.629 13.322 1.00 57.91 189 VAL A C 1
ATOM 1289 O O . VAL A 1 189 ? 0.780 -43.039 14.479 1.00 57.91 189 VAL A O 1
ATOM 1292 N N . ALA A 1 190 ? 1.118 -43.449 12.299 1.00 56.94 190 ALA A N 1
ATOM 1293 C CA . ALA A 1 190 ? 1.307 -44.892 12.469 1.00 56.94 190 ALA A CA 1
ATOM 1294 C C . ALA A 1 190 ? 2.591 -45.253 13.244 1.00 56.94 190 ALA A C 1
ATOM 1296 O O . ALA A 1 190 ? 2.599 -46.239 13.977 1.00 56.94 190 ALA A O 1
ATOM 1297 N N . LEU A 1 191 ? 3.654 -44.449 13.119 1.00 57.47 191 LEU A N 1
ATOM 1298 C CA . LEU A 1 191 ? 4.911 -44.633 13.854 1.00 57.47 191 LEU A CA 1
ATOM 1299 C C . LEU A 1 191 ? 4.803 -44.214 15.327 1.00 57.47 191 LEU A C 1
ATOM 1301 O O . LEU A 1 191 ? 5.447 -44.819 16.177 1.00 57.47 191 LEU A O 1
ATOM 1305 N N . ILE A 1 192 ? 3.979 -43.214 15.658 1.00 61.94 192 ILE A N 1
ATOM 1306 C CA . ILE A 1 192 ? 3.820 -42.785 17.060 1.00 61.94 192 ILE A CA 1
ATOM 1307 C C . ILE A 1 192 ? 2.969 -43.793 17.851 1.00 61.94 192 ILE A C 1
ATOM 1309 O O . ILE A 1 192 ? 3.284 -44.100 18.999 1.00 61.94 192 ILE A O 1
ATOM 1313 N N . LEU A 1 193 ? 1.935 -44.370 17.228 1.00 61.69 193 LEU A N 1
ATOM 1314 C CA . LEU A 1 193 ? 1.088 -45.392 17.859 1.00 61.69 193 LEU A CA 1
ATOM 1315 C C . LEU A 1 193 ? 1.843 -46.699 18.146 1.00 61.69 193 LEU A C 1
ATOM 1317 O O . LEU A 1 193 ? 1.626 -47.305 19.194 1.00 61.69 193 LEU A O 1
ATOM 1321 N N . SER A 1 194 ? 2.750 -47.122 17.262 1.00 60.72 194 SER A N 1
ATOM 1322 C CA . SER A 1 194 ? 3.543 -48.340 17.471 1.00 60.72 194 SER A CA 1
ATOM 1323 C C . SER A 1 194 ? 4.592 -48.186 18.576 1.00 60.72 194 SER A C 1
ATOM 1325 O O . SER A 1 194 ? 4.793 -49.121 19.347 1.00 60.72 194 SER A O 1
ATOM 1327 N N . VAL A 1 195 ? 5.205 -47.006 18.718 1.00 69.19 195 VAL A N 1
ATOM 1328 C CA . VAL A 1 195 ? 6.147 -46.722 19.818 1.00 69.19 195 VAL A CA 1
ATOM 1329 C C . VAL A 1 195 ? 5.423 -46.609 21.164 1.00 69.19 195 VAL A C 1
ATOM 1331 O O . VAL A 1 195 ? 5.932 -47.103 22.167 1.00 69.19 195 VAL A O 1
ATOM 1334 N N . ALA A 1 196 ? 4.220 -46.025 21.195 1.00 67.75 196 ALA A N 1
ATOM 1335 C CA . ALA A 1 196 ? 3.423 -45.932 22.419 1.00 67.75 196 ALA A CA 1
ATOM 1336 C C . ALA A 1 196 ? 2.980 -47.313 22.937 1.00 67.75 196 ALA A C 1
ATOM 1338 O O . ALA A 1 196 ? 3.100 -47.585 24.129 1.00 67.75 196 ALA A O 1
ATOM 1339 N N . LEU A 1 197 ? 2.549 -48.208 22.039 1.00 64.31 197 LEU A N 1
ATOM 1340 C CA . LEU A 1 197 ? 2.136 -49.569 22.401 1.00 64.31 197 LEU A CA 1
ATOM 1341 C C . LEU A 1 197 ? 3.302 -50.442 22.888 1.00 64.31 197 LEU A C 1
ATOM 1343 O O . LEU A 1 197 ? 3.093 -51.315 23.724 1.00 64.31 197 LEU A O 1
ATOM 1347 N N . TYR A 1 198 ? 4.527 -50.188 22.418 1.00 65.94 198 TYR A N 1
ATOM 1348 C CA . TYR A 1 198 ? 5.717 -50.914 22.874 1.00 65.94 198 TYR A CA 1
ATOM 1349 C C . TYR A 1 198 ? 6.140 -50.535 24.304 1.00 65.94 198 TYR A C 1
ATOM 1351 O O . TYR A 1 198 ? 6.785 -51.322 24.983 1.00 65.94 198 TYR A O 1
ATOM 1359 N N . PHE A 1 199 ? 5.764 -49.344 24.780 1.00 62.97 199 PHE A N 1
ATOM 1360 C CA . PHE A 1 199 ? 6.062 -48.876 26.140 1.00 62.97 199 PHE A CA 1
ATOM 1361 C C . PHE A 1 199 ? 5.004 -49.273 27.184 1.00 62.97 199 PHE A C 1
ATOM 1363 O O . PHE A 1 199 ? 5.144 -48.925 28.356 1.00 62.97 199 PHE A O 1
ATOM 1370 N N . GLN A 1 200 ? 3.941 -49.971 26.774 1.00 56.47 200 GLN A N 1
ATOM 1371 C CA . GLN A 1 200 ? 2.832 -50.397 27.640 1.00 56.47 200 GLN A CA 1
ATOM 1372 C C . GLN A 1 200 ? 2.728 -51.926 27.794 1.00 56.47 200 GLN A C 1
ATOM 1374 O O . GLN A 1 200 ? 1.718 -52.411 28.304 1.00 56.47 200 GLN A O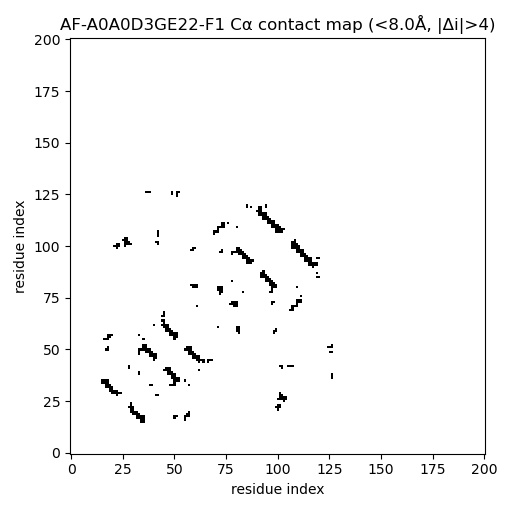 1
ATOM 1379 N N . MET A 1 201 ? 3.764 -52.669 27.389 1.00 52.81 201 MET A N 1
ATOM 1380 C CA . MET A 1 201 ? 3.928 -54.107 27.643 1.00 52.81 201 MET A CA 1
ATOM 1381 C C . MET A 1 201 ? 5.067 -54.361 28.625 1.00 52.81 201 MET A C 1
ATOM 1383 O O . MET A 1 201 ? 6.133 -53.729 28.452 1.00 52.81 201 MET A O 1
#

Secondary structure (DSSP, 8-state):
-PPP-PPTT--------EEEP---TTBTTTT-EEETT-EEEETTTTEEEEE-TTT--EEEEE---SS-PPP-BPTTSSPBTT-EEEEEETTEEEEEEEEEEEEETTEEEEEEEEEEESSPPPPP-PPP--------------PPPPPPPPPP-------------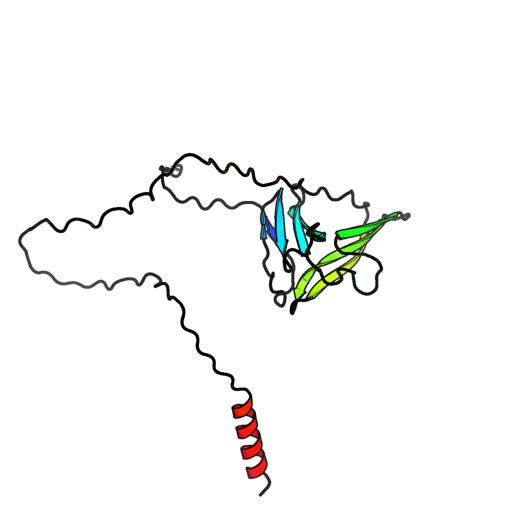-------------------SHHHHHHHHHHHHHTT-

Organism: NCBI:txid65489

Solvent-accessible surface area (backbone atoms only — not comparable to full-atom values): 13221 Å² total; per-residue (Å²): 138,81,77,84,84,83,57,94,86,65,88,77,91,74,90,72,65,55,10,66,52,86,36,47,86,73,15,81,56,40,74,41,69,20,47,56,55,37,66,44,69,40,74,89,52,37,32,33,34,31,11,27,75,86,76,53,42,67,46,38,32,70,33,97,51,98,65,94,63,77,75,52,56,15,72,99,51,92,40,38,42,52,38,72,49,70,43,82,53,100,80,24,12,46,33,38,34,14,37,71,41,32,28,40,92,88,37,68,37,48,40,66,49,73,47,80,33,78,63,67,82,74,85,83,70,69,66,77,86,70,73,74,80,81,74,73,70,89,78,69,93,72,70,82,79,77,73,86,73,79,82,77,91,79,81,90,74,88,86,83,90,80,91,79,92,80,84,85,84,83,72,90,78,84,80,80,89,82,90,78,92,76,91,69,75,67,62,58,58,56,53,53,54,54,56,54,56,60,74,74,109

Foldseek 3Di:
DDDPDDDPPDDDDDDAQWAFDPADPQFPCHRDIAGALGWDADLVNQKIWHQHNPPRYIAIDGGPDPDDADFQAAPPDNDGGRDKDWDDDPQATWIWHKHFRHQHPSHTHIHIDTDGDNYDDDDRDRNPPDDDPPPPVPDDPPDPDDDPDDDDPDDDDDDDDDDDDDDDDDDDDDDDDDDDDDDDPPVVVVVVVVVVVVVVD

Nearest PDB structures (foldseek):
  5jce-assembly1_A  TM=7.353E-01  e=1.012E-05  Oryza sativa Japonica Group

Radius of gyrat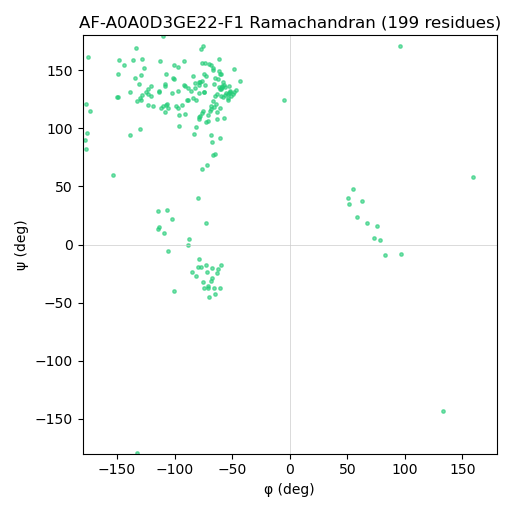ion: 28.93 Å; Cα contacts (8 Å, |Δi|>4): 261; chains: 1; bounding box: 69×75×68 Å

Mean predicted aligned error: 18.14 Å